Protein AF-A0A936T8Z8-F1 (afdb_monomer)

Nearest PDB structures (foldseek):
  4mwz-assembly1_A  TM=6.107E-01  e=3.351E-04  Plasmodium vivax Sal-1
  9fcx-assembly2_B  TM=4.439E-01  e=1.167E-04  Kitasatospora cystarginea
  4f86-assembly1_B  TM=5.217E-01  e=3.130E-03  Streptomyces lasalocidi
  4f86-assembly2_G  TM=5.220E-01  e=3.543E-03  Streptomyces lasalocidi
  4iv8-assembly1_B  TM=2.897E-01  e=3.566E-04  Plasmodium knowlesi strain H

Foldseek 3Di:
DDPPPDDLQRVLVVVCVVVVCCLVPLADDPAAQAAEEEEAACQQNPSVVSNCVVHVHQYEYEHQDPVNQVNCCVVCVVPPSYHYDNAGEAQAWDKDWDWPDPPDPPDDPPVPPDDGTDTDIGIYHHPVVVCVVVVQQAHAEYEDDDQARVLRRLVNCLVVVVLLRYQKYKYQHAPPDPPSVVSVVVSVVSLVVFWDWPDDSHNHITMTGGDDD

pLDDT: mean 90.01, std 17.41, range [31.41, 98.88]

Mean predicted aligned error: 6.11 Å

Structure (mmCIF, N/CA/C/O backbone):
data_AF-A0A936T8Z8-F1
#
_entry.id   AF-A0A936T8Z8-F1
#
loop_
_atom_site.group_PDB
_atom_site.id
_atom_site.type_symbol
_atom_site.label_atom_id
_atom_site.label_alt_id
_atom_site.label_comp_id
_atom_site.label_asym_id
_atom_site.label_entity_id
_atom_site.label_seq_id
_atom_site.pdbx_PDB_ins_code
_atom_site.Cartn_x
_atom_site.Cartn_y
_atom_site.Cartn_z
_atom_site.occupancy
_atom_site.B_iso_or_equiv
_atom_site.auth_seq_id
_atom_site.auth_comp_id
_atom_site.auth_asym_id
_atom_site.auth_atom_id
_atom_site.pdbx_PDB_model_num
ATOM 1 N N . MET A 1 1 ? 7.072 -33.793 -15.973 1.00 43.00 1 MET A N 1
ATOM 2 C CA . MET A 1 1 ? 7.841 -32.719 -16.635 1.00 43.00 1 MET A CA 1
ATOM 3 C C . MET A 1 1 ? 8.038 -31.628 -15.595 1.00 43.00 1 MET A C 1
ATOM 5 O O . MET A 1 1 ? 7.079 -31.307 -14.908 1.00 43.00 1 MET A O 1
ATOM 9 N N . GLU A 1 2 ? 9.285 -31.257 -15.325 1.00 42.69 2 GLU A N 1
ATOM 10 C CA . GLU A 1 2 ? 9.765 -30.788 -14.016 1.00 42.69 2 GLU A CA 1
ATOM 11 C C . GLU A 1 2 ? 9.286 -29.383 -13.606 1.00 42.69 2 GLU A C 1
ATOM 13 O O . GLU A 1 2 ? 9.629 -28.395 -14.240 1.00 42.69 2 GLU A O 1
ATOM 18 N N . LEU A 1 3 ? 8.599 -29.292 -12.461 1.00 51.16 3 LEU A N 1
ATOM 19 C CA . LEU A 1 3 ? 8.300 -28.048 -11.726 1.00 51.16 3 LEU A CA 1
ATOM 20 C C . LEU A 1 3 ? 9.536 -27.437 -11.022 1.00 51.16 3 LEU A C 1
ATOM 22 O O . LEU A 1 3 ? 9.394 -26.541 -10.200 1.00 51.16 3 LEU A O 1
ATOM 26 N N . LYS A 1 4 ? 10.755 -27.928 -11.289 1.00 54.28 4 LYS A N 1
ATOM 27 C CA . LYS A 1 4 ? 11.956 -27.589 -10.499 1.00 54.28 4 LYS A CA 1
ATOM 28 C C . LYS A 1 4 ? 12.520 -26.182 -10.738 1.00 54.28 4 LYS A C 1
ATOM 30 O O . LYS A 1 4 ? 13.369 -25.767 -9.962 1.00 54.28 4 LYS A O 1
ATOM 35 N N . ASN A 1 5 ? 12.038 -25.461 -11.752 1.00 65.69 5 ASN A N 1
ATOM 36 C CA . ASN A 1 5 ? 12.514 -24.116 -12.105 1.00 65.69 5 ASN A CA 1
ATOM 37 C C . ASN A 1 5 ? 11.416 -23.039 -12.052 1.00 65.69 5 ASN A C 1
ATOM 39 O O . ASN A 1 5 ? 11.658 -21.927 -12.510 1.00 65.69 5 ASN A O 1
ATOM 43 N N . ALA A 1 6 ? 10.216 -23.362 -11.559 1.00 74.75 6 ALA A N 1
ATOM 44 C CA . ALA A 1 6 ? 9.142 -22.379 -11.459 1.00 74.75 6 ALA A CA 1
ATOM 45 C C . ALA A 1 6 ? 9.356 -21.479 -10.235 1.00 74.75 6 ALA A C 1
ATOM 47 O O . ALA A 1 6 ? 9.669 -21.972 -9.145 1.00 74.75 6 ALA A O 1
ATOM 48 N N . MET A 1 7 ? 9.167 -20.174 -10.414 1.00 82.06 7 MET A N 1
ATOM 49 C CA . MET A 1 7 ? 9.200 -19.209 -9.318 1.00 82.06 7 MET A CA 1
ATOM 50 C C . MET A 1 7 ? 8.070 -19.515 -8.319 1.00 82.06 7 MET A C 1
ATOM 52 O O . MET A 1 7 ? 6.994 -19.977 -8.724 1.00 82.06 7 MET A O 1
ATOM 56 N N . PRO A 1 8 ? 8.259 -19.258 -7.012 1.00 84.31 8 PRO A N 1
ATOM 57 C CA . PRO A 1 8 ? 7.201 -19.419 -6.016 1.00 84.31 8 PRO A CA 1
ATOM 58 C C . PRO A 1 8 ? 5.870 -18.759 -6.413 1.00 84.31 8 PRO A C 1
ATOM 60 O O . PRO A 1 8 ? 4.806 -19.362 -6.236 1.00 84.31 8 PRO A O 1
ATOM 63 N N . SER A 1 9 ? 5.918 -17.560 -6.999 1.00 87.38 9 SER A N 1
ATOM 64 C CA . SER A 1 9 ? 4.746 -16.840 -7.503 1.00 87.38 9 SER A CA 1
ATOM 65 C C . SER A 1 9 ? 4.001 -17.610 -8.597 1.00 87.38 9 SER A C 1
ATOM 67 O O . SER A 1 9 ? 2.773 -17.687 -8.560 1.00 87.38 9 SER A O 1
ATOM 69 N N . GLU A 1 10 ? 4.702 -18.246 -9.538 1.00 87.19 10 GLU A N 1
ATOM 70 C CA . GLU A 1 10 ? 4.092 -19.031 -10.621 1.00 87.19 10 GLU A CA 1
ATOM 71 C C . GLU A 1 10 ? 3.315 -20.235 -10.080 1.00 87.19 10 GLU A C 1
ATOM 73 O O . GLU A 1 10 ? 2.182 -20.490 -10.495 1.00 87.19 10 GLU A O 1
ATOM 78 N N . ILE A 1 11 ? 3.887 -20.939 -9.101 1.00 87.81 11 ILE A N 1
ATOM 79 C CA . ILE A 1 11 ? 3.251 -22.099 -8.464 1.00 87.81 11 ILE A CA 1
ATOM 80 C C . ILE A 1 11 ? 1.998 -21.662 -7.692 1.00 87.81 11 ILE A C 1
ATOM 82 O O . ILE A 1 11 ? 0.931 -22.270 -7.819 1.00 87.81 11 ILE A O 1
ATOM 86 N N . ASN A 1 12 ? 2.098 -20.586 -6.909 1.00 91.62 12 ASN A N 1
ATOM 87 C CA . ASN A 1 12 ? 0.996 -20.128 -6.063 1.00 91.62 12 ASN A CA 1
ATOM 88 C C . ASN A 1 12 ? -0.125 -19.442 -6.855 1.00 91.62 12 ASN A C 1
ATOM 90 O O . ASN A 1 12 ? -1.285 -19.525 -6.441 1.00 91.62 12 ASN A O 1
ATOM 94 N N . LYS A 1 13 ? 0.174 -18.834 -8.015 1.00 91.44 13 LYS A N 1
ATOM 95 C CA . LYS A 1 13 ? -0.840 -18.280 -8.932 1.00 91.44 13 LYS A CA 1
ATOM 96 C C . LYS A 1 13 ? -1.823 -19.355 -9.391 1.00 91.44 13 LYS A C 1
ATOM 98 O O . LYS A 1 13 ? -3.027 -19.109 -9.400 1.00 91.44 13 LYS A O 1
ATOM 103 N N . VAL A 1 14 ? -1.346 -20.565 -9.702 1.00 91.38 14 VAL A N 1
ATOM 104 C CA . VAL A 1 14 ? -2.225 -21.687 -10.089 1.00 91.38 14 VAL A CA 1
ATOM 105 C C . VAL A 1 14 ? -3.240 -21.985 -8.987 1.00 91.38 14 VAL A C 1
ATOM 107 O O . VAL A 1 14 ? -4.433 -22.111 -9.263 1.00 91.38 14 VAL A O 1
ATOM 110 N N . LYS A 1 15 ? -2.781 -22.043 -7.732 1.00 92.50 15 LYS A N 1
ATOM 111 C CA . LYS A 1 15 ? -3.649 -22.286 -6.578 1.00 92.50 15 LYS A CA 1
ATOM 112 C C . LYS A 1 15 ? -4.658 -21.151 -6.371 1.00 92.50 15 LYS A C 1
ATOM 114 O O . LYS A 1 15 ? -5.844 -21.419 -6.224 1.00 92.50 15 LYS A O 1
ATOM 119 N N . TRP A 1 16 ? -4.206 -19.898 -6.425 1.00 93.94 16 TRP A N 1
ATOM 120 C CA . TRP A 1 16 ? -5.061 -18.712 -6.285 1.00 93.94 16 TRP A CA 1
ATOM 121 C C . TRP A 1 16 ? -6.260 -18.727 -7.245 1.00 93.94 16 TRP A C 1
ATOM 123 O O . TRP A 1 16 ? -7.406 -18.546 -6.824 1.00 93.94 16 TRP A O 1
ATOM 133 N N . TYR A 1 17 ? -6.006 -18.996 -8.529 1.00 92.25 17 TYR A N 1
ATOM 134 C CA . TYR A 1 17 ? -7.065 -19.056 -9.536 1.00 92.25 17 TYR A CA 1
ATOM 135 C C . TYR A 1 17 ? -7.943 -20.303 -9.398 1.00 92.25 17 TYR A C 1
ATOM 137 O O . TYR A 1 17 ? -9.156 -20.217 -9.601 1.00 92.25 17 TYR A O 1
ATOM 145 N N . ALA A 1 18 ? -7.365 -21.450 -9.026 1.00 93.06 18 ALA A N 1
ATOM 146 C CA . ALA A 1 18 ? -8.123 -22.676 -8.783 1.00 93.06 18 ALA A CA 1
ATOM 147 C C . ALA A 1 18 ? -9.120 -22.517 -7.623 1.00 93.06 18 ALA A C 1
ATOM 149 O O . ALA A 1 18 ? -10.265 -22.958 -7.737 1.00 93.06 18 ALA A O 1
ATOM 150 N N . ASP A 1 19 ? -8.714 -21.825 -6.557 1.00 94.25 19 ASP A N 1
ATOM 151 C CA . ASP A 1 19 ? -9.539 -21.604 -5.368 1.00 94.25 19 ASP A CA 1
ATOM 152 C C . ASP A 1 19 ? -10.652 -20.559 -5.612 1.00 94.25 19 ASP A C 1
ATOM 154 O O . ASP A 1 19 ? -11.606 -20.479 -4.836 1.00 94.25 19 ASP A O 1
ATOM 158 N N . LYS A 1 20 ? -10.583 -19.780 -6.709 1.00 93.88 20 LYS A N 1
ATOM 159 C CA . LYS A 1 20 ? -11.571 -18.744 -7.100 1.00 93.88 20 LYS A CA 1
ATOM 160 C C . LYS A 1 20 ? -11.874 -17.744 -5.977 1.00 93.88 20 LYS A C 1
ATOM 162 O O . LYS A 1 20 ? -12.997 -17.264 -5.821 1.00 93.88 20 LYS A O 1
ATOM 167 N N . VAL A 1 21 ? -10.855 -17.432 -5.182 1.00 92.88 21 VAL A N 1
ATOM 168 C CA . VAL A 1 21 ? -10.976 -16.638 -3.952 1.00 92.88 21 VAL A CA 1
ATOM 169 C C . VAL A 1 21 ? -10.831 -15.137 -4.166 1.00 92.88 21 VAL A C 1
ATOM 171 O O . VAL A 1 21 ? -11.136 -14.372 -3.257 1.00 92.88 21 VAL A O 1
ATOM 174 N N . GLU A 1 22 ? -10.406 -14.705 -5.350 1.00 91.38 22 GLU A N 1
ATOM 175 C CA . GLU A 1 22 ? -10.034 -13.321 -5.645 1.00 91.38 22 GLU A CA 1
ATOM 176 C C . GLU A 1 22 ? -11.069 -12.289 -5.205 1.00 91.38 22 GLU A C 1
ATOM 178 O O . GLU A 1 22 ? -10.769 -11.436 -4.372 1.00 91.38 22 GLU A O 1
ATOM 183 N N . ASN A 1 23 ? -12.310 -12.423 -5.676 1.00 90.50 23 ASN A N 1
ATOM 184 C CA . ASN A 1 23 ? -13.369 -11.482 -5.320 1.00 90.50 23 ASN A CA 1
ATOM 185 C C . ASN A 1 23 ? -13.636 -11.422 -3.811 1.00 90.50 23 ASN A C 1
ATOM 187 O O . ASN A 1 23 ? -13.969 -10.365 -3.275 1.00 90.50 23 ASN A O 1
ATOM 191 N N . LYS A 1 24 ? -13.496 -12.563 -3.129 1.00 93.31 24 LYS A N 1
ATOM 192 C CA . LYS A 1 24 ? -13.736 -12.683 -1.693 1.00 93.31 24 LYS A CA 1
ATOM 193 C C . LYS A 1 24 ? -12.579 -12.102 -0.885 1.00 93.31 24 LYS A C 1
ATOM 195 O O . LYS A 1 24 ? -12.834 -11.415 0.089 1.00 93.31 24 LYS A O 1
ATOM 200 N N . LEU A 1 25 ? -11.333 -12.371 -1.263 1.00 95.69 25 LEU A N 1
ATOM 201 C CA . LEU A 1 25 ? -10.169 -12.002 -0.456 1.00 95.69 25 LEU A CA 1
ATOM 202 C C . LEU A 1 25 ? -9.627 -10.610 -0.795 1.00 95.69 25 LEU A C 1
ATOM 204 O O . LEU A 1 25 ? -9.288 -9.872 0.120 1.00 95.69 25 LEU A O 1
ATOM 208 N N . ARG A 1 26 ? -9.590 -10.213 -2.077 1.00 96.00 26 ARG A N 1
ATOM 209 C CA . ARG A 1 26 ? -9.011 -8.917 -2.481 1.00 96.00 26 ARG A CA 1
ATOM 210 C C . ARG A 1 26 ? -9.916 -7.722 -2.222 1.00 96.00 26 ARG A C 1
ATOM 212 O O . ARG A 1 26 ? -9.409 -6.612 -2.099 1.00 96.00 26 ARG A O 1
ATOM 219 N N . TYR A 1 27 ? -11.233 -7.918 -2.173 1.00 97.75 27 TYR A N 1
ATOM 220 C CA . TYR A 1 27 ? -12.185 -6.801 -2.154 1.00 97.75 27 TYR A CA 1
ATOM 221 C C . TYR A 1 27 ? -13.192 -6.843 -1.004 1.00 97.75 27 TYR A C 1
ATOM 223 O O . TYR A 1 27 ? -14.088 -6.003 -0.986 1.00 97.75 27 TYR A O 1
ATOM 231 N N . THR A 1 28 ? -13.090 -7.795 -0.068 1.00 97.06 28 THR A N 1
ATOM 232 C CA . THR A 1 28 ? -14.032 -7.888 1.061 1.00 97.06 28 THR A CA 1
ATOM 233 C C . THR A 1 28 ? -13.357 -7.504 2.369 1.00 97.06 28 THR A C 1
ATOM 235 O O . THR A 1 28 ? -12.565 -8.266 2.912 1.00 97.06 28 THR A O 1
ATOM 238 N N . TYR A 1 29 ? -13.727 -6.338 2.891 1.00 97.88 29 TYR A N 1
ATOM 239 C CA . TYR A 1 29 ? -13.205 -5.758 4.125 1.00 97.88 29 TYR A CA 1
ATOM 240 C C . TYR A 1 29 ? -14.336 -5.111 4.942 1.00 97.88 29 TYR A C 1
ATOM 242 O O . TYR A 1 29 ? -15.379 -4.770 4.375 1.00 97.88 29 TYR A O 1
ATOM 250 N N . PRO A 1 30 ? -14.162 -4.907 6.261 1.00 96.62 30 PRO A N 1
ATOM 251 C CA . PRO A 1 30 ? -15.130 -4.201 7.100 1.00 96.62 30 PRO A CA 1
ATOM 252 C C . PRO A 1 30 ? -15.031 -2.671 6.915 1.00 96.62 30 PRO A C 1
ATOM 254 O O . PRO A 1 30 ? -14.766 -1.938 7.865 1.00 96.62 30 PRO A O 1
ATOM 257 N N . LEU A 1 31 ? -15.207 -2.193 5.679 1.00 98.44 31 LEU A N 1
ATOM 258 C CA . LEU A 1 31 ? -15.108 -0.778 5.299 1.00 98.44 31 LEU A CA 1
ATOM 259 C C . LEU A 1 31 ? -16.489 -0.122 5.180 1.00 98.44 31 LEU A C 1
ATOM 261 O O . LEU A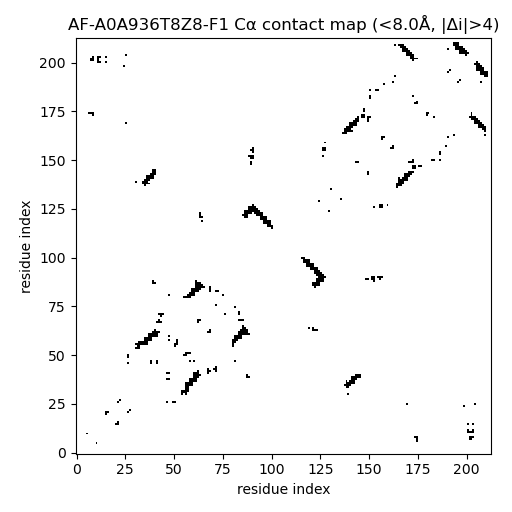 1 31 ? -17.507 -0.795 5.020 1.00 98.44 31 LEU A O 1
ATOM 265 N N . ASN A 1 32 ? -16.503 1.208 5.215 1.00 98.12 32 ASN A N 1
ATOM 266 C CA . ASN A 1 32 ? -17.670 2.045 4.934 1.00 98.12 32 ASN A CA 1
ATOM 267 C C . ASN A 1 32 ? -17.241 3.363 4.265 1.00 98.12 32 ASN A C 1
ATOM 269 O O . ASN A 1 32 ? -16.056 3.592 4.025 1.00 98.12 32 ASN A O 1
ATOM 273 N N . GLU A 1 33 ? -18.186 4.256 3.992 1.00 97.94 33 GLU A N 1
ATOM 274 C CA . GLU A 1 33 ? -17.951 5.514 3.278 1.00 97.94 33 GLU A CA 1
ATOM 275 C C . GLU A 1 33 ? -16.991 6.483 3.996 1.00 97.94 33 GLU A C 1
ATOM 277 O O . GLU A 1 33 ? -16.401 7.366 3.370 1.00 97.94 33 GLU A O 1
ATOM 282 N N . ASN A 1 34 ? -16.789 6.311 5.306 1.00 97.56 34 ASN A N 1
ATOM 283 C CA . ASN A 1 34 ? -15.840 7.103 6.090 1.00 97.56 34 ASN A CA 1
ATOM 284 C C . ASN A 1 34 ? -14.437 6.492 6.125 1.00 97.56 34 ASN A C 1
ATOM 286 O O . ASN A 1 34 ? -13.508 7.162 6.582 1.00 97.56 34 ASN A O 1
ATOM 290 N N . SER A 1 35 ? -14.276 5.255 5.651 1.00 98.62 35 SER A N 1
ATOM 291 C CA . SER A 1 35 ? -12.989 4.572 5.639 1.00 98.62 35 SER A CA 1
ATOM 292 C C . SER A 1 35 ? -12.019 5.210 4.645 1.00 98.62 35 SER A C 1
ATOM 294 O O . SER A 1 35 ? -12.410 5.617 3.545 1.00 98.62 35 SER A O 1
ATOM 296 N N . LEU A 1 36 ? -10.743 5.258 5.029 1.00 98.75 36 LEU A N 1
ATOM 297 C CA . LEU A 1 36 ? -9.638 5.701 4.185 1.00 98.75 36 LEU A CA 1
ATOM 298 C C . LEU A 1 36 ? -8.877 4.499 3.623 1.00 98.75 36 LEU A C 1
ATOM 300 O O . LEU A 1 36 ? -8.350 3.675 4.374 1.00 98.75 36 LEU A O 1
ATOM 304 N N . VAL A 1 37 ? -8.770 4.452 2.297 1.00 98.88 37 VAL A N 1
ATOM 305 C CA . VAL A 1 37 ? -8.053 3.416 1.554 1.00 98.88 37 VAL A CA 1
ATOM 306 C C . VAL A 1 37 ? -6.899 4.034 0.775 1.00 98.88 37 VAL A C 1
ATOM 308 O O . VAL A 1 37 ? -7.083 5.032 0.078 1.00 98.88 37 VAL A O 1
ATOM 311 N N . LEU A 1 38 ? -5.713 3.433 0.863 1.00 98.88 38 LEU A N 1
ATOM 312 C CA . LEU A 1 38 ? -4.594 3.746 -0.024 1.00 98.88 38 LEU A CA 1
ATOM 313 C C . LEU A 1 38 ? -4.413 2.614 -1.043 1.00 98.88 38 LEU A C 1
ATOM 315 O O . LEU A 1 38 ? -4.230 1.460 -0.656 1.00 98.88 38 LEU A O 1
ATOM 319 N N . ASP A 1 39 ? -4.434 2.943 -2.332 1.00 98.81 39 ASP A N 1
ATOM 320 C CA . ASP A 1 39 ? -4.051 2.040 -3.423 1.00 98.81 39 ASP A CA 1
ATOM 321 C C . ASP A 1 39 ? -2.662 2.437 -3.927 1.00 98.81 39 ASP A C 1
ATOM 323 O O . ASP A 1 39 ? -2.496 3.435 -4.630 1.00 98.81 39 ASP A O 1
ATOM 327 N N . VAL A 1 40 ? -1.642 1.693 -3.505 1.00 98.75 40 VAL A N 1
ATOM 328 C CA . VAL A 1 40 ? -0.249 1.948 -3.870 1.00 98.75 40 VAL A CA 1
ATOM 329 C C . VAL A 1 40 ? 0.101 1.085 -5.084 1.00 98.75 40 VAL A C 1
ATOM 331 O O . VAL A 1 40 ? 0.120 -0.149 -4.984 1.00 98.75 40 VAL A O 1
ATOM 334 N N . GLY A 1 41 ? 0.326 1.747 -6.226 1.00 97.62 41 GLY A N 1
ATOM 335 C CA . GLY A 1 41 ? 0.447 1.137 -7.556 1.00 97.62 41 GLY A CA 1
ATOM 336 C C . GLY A 1 41 ? -0.912 0.996 -8.241 1.00 97.62 41 GLY A C 1
ATOM 337 O O . GLY A 1 41 ? -1.436 -0.113 -8.364 1.00 97.62 41 GLY A O 1
ATOM 338 N N . GLY A 1 42 ? -1.508 2.130 -8.612 1.00 96.94 42 GLY A N 1
ATOM 339 C CA . GLY A 1 42 ? -2.887 2.216 -9.097 1.00 96.94 42 GLY A CA 1
ATOM 340 C C . GLY A 1 42 ? -3.159 1.531 -10.436 1.00 96.94 42 GLY A C 1
ATOM 341 O O . GLY A 1 42 ? -4.274 1.049 -10.641 1.00 96.94 42 GLY A O 1
ATOM 342 N N . TYR A 1 43 ? -2.170 1.459 -11.331 1.00 96.69 43 TYR A N 1
ATOM 343 C CA . TYR A 1 43 ? -2.282 0.857 -12.662 1.00 96.69 43 TYR A CA 1
ATOM 344 C C . TYR A 1 43 ? -3.552 1.342 -13.400 1.00 96.69 43 TYR A C 1
ATOM 346 O O . TYR A 1 43 ? -3.808 2.538 -13.509 1.00 96.69 43 TYR A O 1
ATOM 354 N N . GLU A 1 44 ? -4.394 0.428 -13.875 1.00 97.44 44 GLU A N 1
ATOM 355 C CA . GLU A 1 44 ? -5.673 0.721 -14.534 1.00 97.44 44 GLU A CA 1
ATOM 356 C C . GLU A 1 44 ? -6.842 0.975 -13.555 1.00 97.44 44 GLU A C 1
ATOM 358 O O . GLU A 1 44 ? -7.988 1.137 -13.970 1.00 97.44 44 GLU A O 1
ATOM 363 N N . GLY A 1 45 ? -6.596 1.013 -12.244 1.00 97.75 45 GLY A N 1
ATOM 364 C CA . GLY A 1 45 ? -7.584 1.440 -11.247 1.00 97.75 45 GLY A CA 1
ATOM 365 C C . GLY A 1 45 ? -8.644 0.403 -10.886 1.00 97.75 45 GLY A C 1
ATOM 366 O O . GLY A 1 45 ? -9.619 0.744 -10.216 1.00 97.75 45 GLY A O 1
ATOM 367 N N . GLU A 1 46 ? -8.472 -0.858 -11.295 1.00 97.75 46 GLU A N 1
ATOM 368 C CA . GLU A 1 46 ? -9.414 -1.943 -10.993 1.00 97.75 46 GLU A CA 1
ATOM 369 C C . GLU A 1 46 ? -9.677 -2.053 -9.486 1.00 97.75 46 GLU A C 1
ATOM 371 O O . GLU A 1 46 ? -10.831 -2.088 -9.058 1.00 97.75 46 GLU A O 1
ATOM 376 N N . PHE A 1 47 ? -8.620 -2.071 -8.668 1.00 98.50 47 PHE A N 1
ATOM 377 C CA . PHE A 1 47 ? -8.756 -2.189 -7.218 1.00 98.50 47 PHE A CA 1
ATOM 378 C C . PHE A 1 47 ? -9.544 -1.014 -6.628 1.00 98.50 47 PHE A C 1
ATOM 380 O O . PHE A 1 47 ? -10.537 -1.235 -5.930 1.00 98.50 47 PHE A O 1
ATOM 387 N N . ALA A 1 48 ? -9.161 0.222 -6.961 1.00 98.56 48 ALA A N 1
ATOM 388 C CA . ALA A 1 48 ? -9.871 1.422 -6.528 1.00 98.56 48 ALA A CA 1
ATOM 389 C C . ALA A 1 48 ? -11.358 1.398 -6.933 1.00 98.56 48 ALA A C 1
ATOM 391 O O . ALA A 1 48 ? -12.225 1.649 -6.094 1.00 98.56 48 ALA A O 1
ATOM 392 N N . ALA A 1 49 ? -11.677 1.022 -8.177 1.00 98.38 49 ALA A N 1
ATOM 393 C CA . ALA A 1 49 ? -13.057 0.911 -8.654 1.00 98.38 49 ALA A CA 1
ATOM 394 C C . ALA A 1 49 ? -13.857 -0.147 -7.877 1.00 98.38 49 ALA A C 1
ATOM 396 O O . ALA A 1 49 ? -14.989 0.105 -7.455 1.00 98.38 49 ALA A O 1
ATOM 397 N N . GLN A 1 50 ? -13.266 -1.323 -7.654 1.00 98.44 50 GLN A N 1
ATOM 398 C CA . GLN A 1 50 ? -13.890 -2.433 -6.935 1.00 98.44 50 GLN A CA 1
ATOM 399 C C . GLN A 1 50 ? -14.167 -2.072 -5.466 1.00 98.44 50 GLN A C 1
ATOM 401 O O . GLN A 1 50 ? -15.270 -2.316 -4.967 1.00 98.44 50 GLN A O 1
ATOM 406 N N . ILE A 1 51 ? -13.204 -1.467 -4.770 1.00 98.62 51 ILE A N 1
ATOM 407 C CA . ILE A 1 51 ? -13.382 -1.022 -3.382 1.00 98.62 51 ILE A CA 1
ATOM 408 C C . ILE A 1 51 ? -14.430 0.091 -3.300 1.00 98.62 51 ILE A C 1
ATOM 410 O O . ILE A 1 51 ? -15.367 -0.004 -2.503 1.00 98.62 51 ILE A O 1
ATOM 414 N N . PHE A 1 52 ? -14.338 1.101 -4.168 1.00 98.44 52 PHE A N 1
ATOM 415 C CA . PHE A 1 52 ? -15.291 2.207 -4.172 1.00 98.44 52 PHE A CA 1
ATOM 416 C C . PHE A 1 52 ? -16.722 1.732 -4.445 1.00 98.44 52 PHE A C 1
ATOM 418 O O . PHE A 1 52 ? -17.645 2.117 -3.733 1.00 98.44 52 PHE A O 1
ATOM 425 N N . SER A 1 53 ? -16.916 0.846 -5.427 1.00 97.81 53 SER A N 1
ATOM 426 C CA . SER A 1 53 ? -18.241 0.320 -5.771 1.00 97.81 53 SER A CA 1
ATOM 427 C C . SER A 1 53 ? -18.899 -0.460 -4.628 1.00 97.81 53 SER A C 1
ATOM 429 O O . SER A 1 53 ? -20.125 -0.554 -4.603 1.00 97.81 53 SER A O 1
ATOM 431 N N . ARG A 1 54 ? -18.116 -1.052 -3.717 1.00 97.88 54 ARG A N 1
ATOM 432 C CA . ARG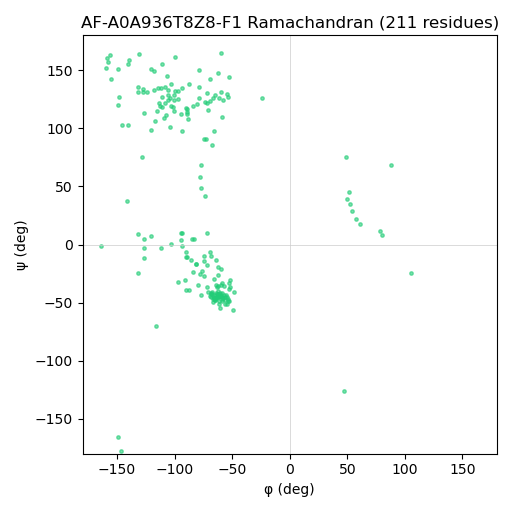 A 1 54 ? -18.637 -1.824 -2.576 1.00 97.88 54 ARG A CA 1
ATOM 433 C C . ARG A 1 54 ? -18.930 -0.951 -1.362 1.00 97.88 54 ARG A C 1
ATOM 435 O O . ARG A 1 54 ? -19.916 -1.197 -0.675 1.00 97.88 54 ARG A O 1
ATOM 442 N N . TYR A 1 55 ? -18.075 0.034 -1.099 1.00 98.44 55 TYR A N 1
ATOM 443 C CA . TYR A 1 55 ? -18.028 0.703 0.204 1.00 98.44 55 TYR A CA 1
ATOM 444 C C . TYR A 1 55 ? -18.138 2.224 0.142 1.00 98.44 55 TYR A C 1
ATOM 446 O O . TYR A 1 55 ? -18.310 2.849 1.180 1.00 98.44 55 TYR A O 1
ATOM 454 N N . GLN A 1 56 ? -18.022 2.827 -1.045 1.00 98.25 56 GLN A N 1
ATOM 455 C CA . GLN A 1 56 ? -18.030 4.282 -1.251 1.00 98.25 56 GLN A CA 1
ATOM 456 C C . GLN A 1 56 ? -16.985 5.030 -0.396 1.00 98.25 56 GLN A C 1
ATOM 458 O O . GLN A 1 56 ? -17.176 6.194 -0.047 1.00 98.25 56 GLN A O 1
ATOM 463 N N . THR A 1 57 ? -15.878 4.354 -0.067 1.00 98.38 57 THR A N 1
ATOM 464 C CA . THR A 1 57 ? -14.761 4.849 0.755 1.00 98.38 57 THR A CA 1
ATOM 465 C C . THR A 1 57 ? -14.089 6.083 0.159 1.00 98.38 57 THR A C 1
ATOM 467 O O . THR A 1 57 ? -14.159 6.320 -1.050 1.00 98.38 57 THR A O 1
ATOM 470 N N . LYS A 1 58 ? -13.295 6.783 0.973 1.00 98.56 58 LYS A N 1
ATOM 471 C CA . LYS A 1 58 ? -12.267 7.706 0.477 1.00 98.56 58 LYS A CA 1
ATOM 472 C C . LYS A 1 58 ? -11.046 6.905 0.029 1.00 98.56 58 LYS A C 1
ATOM 474 O O . LYS A 1 58 ? -10.520 6.117 0.812 1.00 98.56 58 LYS A O 1
ATOM 479 N N . ILE A 1 59 ? -10.594 7.095 -1.205 1.00 98.81 59 ILE A N 1
ATOM 480 C CA . ILE A 1 59 ? -9.470 6.363 -1.798 1.00 98.81 59 ILE A CA 1
ATO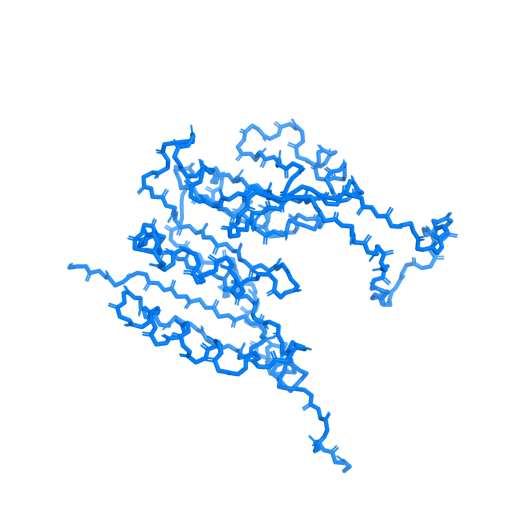M 481 C C . ILE A 1 59 ? -8.415 7.349 -2.286 1.00 98.81 59 ILE A C 1
ATOM 483 O O . ILE A 1 59 ? -8.730 8.294 -3.007 1.00 98.81 59 ILE A O 1
ATOM 487 N N . ILE A 1 60 ? -7.160 7.106 -1.924 1.00 98.81 60 ILE A N 1
ATOM 488 C CA . ILE A 1 60 ? -6.003 7.796 -2.493 1.00 98.81 60 ILE A CA 1
ATOM 489 C C . ILE A 1 60 ? -5.206 6.773 -3.298 1.00 98.81 60 ILE A C 1
ATOM 491 O O . ILE A 1 60 ? -4.728 5.780 -2.748 1.00 98.81 60 ILE A O 1
ATOM 495 N N . VAL A 1 61 ? -5.071 7.018 -4.596 1.00 98.88 61 VAL A N 1
ATOM 496 C CA . VAL A 1 61 ? -4.366 6.149 -5.538 1.00 98.88 61 VAL A CA 1
ATOM 497 C C . VAL A 1 61 ? -3.012 6.765 -5.866 1.00 98.88 61 VAL A C 1
ATOM 499 O O . VAL A 1 61 ? -2.944 7.915 -6.294 1.00 98.88 61 VAL A O 1
ATOM 502 N N . PHE A 1 62 ? -1.934 6.008 -5.689 1.00 98.81 62 PHE A N 1
ATOM 503 C CA . PHE A 1 62 ? -0.584 6.401 -6.090 1.00 98.81 62 PHE A CA 1
ATOM 504 C C . PHE A 1 62 ? -0.225 5.721 -7.402 1.00 98.81 62 PHE A C 1
ATOM 506 O O . PHE A 1 62 ? -0.097 4.495 -7.448 1.00 98.81 62 PHE A O 1
ATOM 513 N N . GLU A 1 63 ? -0.040 6.516 -8.452 1.00 98.06 63 GLU A N 1
ATOM 514 C CA . GLU A 1 63 ? 0.347 6.025 -9.771 1.00 98.06 63 GLU A CA 1
ATOM 515 C C . GLU A 1 63 ? 1.369 6.978 -10.412 1.00 98.06 63 GLU A C 1
ATOM 517 O O . GLU A 1 63 ? 1.002 8.067 -10.857 1.00 98.06 63 GLU A O 1
ATOM 522 N N . PRO A 1 64 ? 2.666 6.623 -10.417 1.00 96.88 64 PRO A N 1
ATOM 523 C CA . PRO A 1 64 ? 3.708 7.483 -10.963 1.00 96.88 64 PRO A CA 1
ATOM 524 C C . PRO A 1 64 ? 3.783 7.521 -12.494 1.00 96.88 64 PRO A C 1
ATOM 526 O O . PRO A 1 64 ? 4.367 8.466 -13.025 1.00 96.88 64 PRO A O 1
ATOM 529 N N . VAL A 1 65 ? 3.281 6.505 -13.203 1.00 95.38 65 VAL A N 1
ATOM 530 C CA . VAL A 1 65 ? 3.422 6.399 -14.661 1.00 95.38 65 VAL A CA 1
ATOM 531 C C . VAL A 1 65 ? 2.378 7.280 -15.334 1.00 95.38 65 VAL A C 1
ATOM 533 O O . VAL A 1 65 ? 1.174 7.067 -15.175 1.00 95.38 65 VAL A O 1
ATOM 536 N N . SER A 1 66 ? 2.815 8.245 -16.147 1.00 94.62 66 SER A N 1
ATOM 537 C CA . SER A 1 66 ? 1.930 9.260 -16.734 1.00 94.62 66 SER A CA 1
ATOM 538 C C . SER A 1 66 ? 0.787 8.659 -17.545 1.00 94.62 66 SER A C 1
ATOM 540 O O . SER A 1 66 ? -0.313 9.207 -17.553 1.00 94.62 66 SER A O 1
ATOM 542 N N . PHE A 1 67 ? 1.025 7.543 -18.240 1.00 94.69 67 PHE A N 1
ATOM 543 C CA . PHE A 1 67 ? -0.023 6.857 -18.999 1.00 94.69 67 PHE A CA 1
ATOM 544 C C . PHE A 1 67 ? -1.170 6.393 -18.090 1.00 94.69 67 PHE A C 1
ATOM 546 O O . PHE A 1 67 ? -2.318 6.778 -18.319 1.00 94.69 67 PHE A O 1
ATOM 553 N N . TYR A 1 68 ? -0.855 5.628 -17.041 1.00 96.75 68 TYR A N 1
ATOM 554 C CA . TYR A 1 68 ? -1.846 5.116 -16.096 1.00 96.75 68 TYR A CA 1
ATOM 555 C C . TYR A 1 68 ? -2.476 6.245 -15.281 1.00 96.75 68 TYR A C 1
ATOM 557 O O . TYR A 1 68 ? -3.694 6.289 -15.158 1.00 96.75 68 TYR A O 1
ATOM 565 N N . TYR A 1 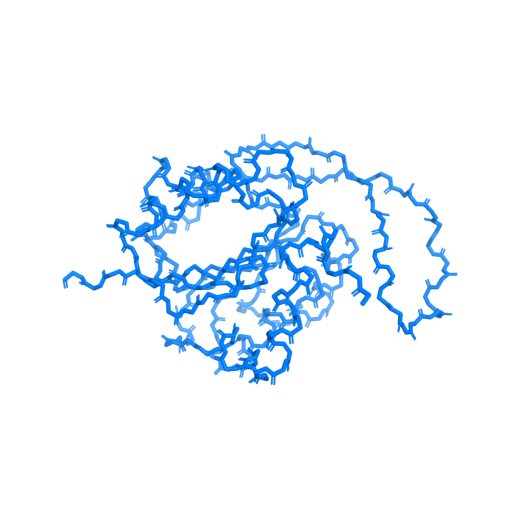69 ? -1.695 7.232 -14.837 1.00 97.38 69 TYR A N 1
ATOM 566 C CA . TYR A 1 69 ? -2.223 8.428 -14.178 1.00 97.38 69 TYR A CA 1
ATOM 567 C C . TYR A 1 69 ? -3.280 9.152 -15.029 1.00 97.38 69 TYR A C 1
ATOM 569 O O . TYR A 1 69 ? -4.388 9.404 -14.560 1.00 97.38 69 TYR A O 1
ATOM 577 N N . ASN A 1 70 ? -2.980 9.447 -16.300 1.00 97.38 70 ASN A N 1
ATOM 578 C CA . ASN A 1 70 ? -3.922 10.134 -17.191 1.00 97.38 70 ASN A CA 1
ATOM 579 C C . ASN A 1 70 ? -5.183 9.293 -17.457 1.00 97.38 70 ASN A C 1
ATOM 581 O O . ASN A 1 70 ? -6.285 9.834 -17.598 1.00 97.38 70 ASN A O 1
ATOM 585 N N . TYR A 1 71 ? -5.029 7.969 -17.529 1.00 97.88 71 TYR A N 1
ATOM 586 C CA . TYR A 1 71 ? -6.155 7.049 -17.643 1.00 97.88 71 TYR A CA 1
ATOM 587 C C . TYR A 1 71 ? -7.039 7.077 -16.385 1.00 97.88 71 TYR A C 1
ATOM 589 O O . TYR A 1 71 ? -8.252 7.256 -16.500 1.00 97.88 71 TYR A O 1
ATOM 597 N N . LEU A 1 72 ? -6.436 6.991 -15.196 1.00 98.44 72 LEU A N 1
ATOM 598 C CA . LEU A 1 72 ? -7.120 7.070 -13.902 1.00 98.44 72 LEU A CA 1
ATOM 599 C C . LEU A 1 72 ? -7.877 8.391 -13.740 1.00 98.44 72 LEU A C 1
ATOM 601 O O . LEU A 1 72 ? -9.049 8.379 -13.366 1.00 98.44 72 LEU A O 1
ATOM 605 N N . GLU A 1 73 ? -7.254 9.517 -14.090 1.00 97.50 73 GLU A N 1
ATOM 606 C CA . GLU A 1 73 ? -7.918 10.825 -14.110 1.00 97.50 73 GLU A CA 1
ATOM 607 C C . GLU A 1 73 ? -9.142 10.803 -15.034 1.00 97.50 73 GLU A C 1
ATOM 609 O O . GLU A 1 73 ? -10.225 11.236 -14.651 1.00 97.50 73 GLU A O 1
ATOM 614 N N . THR A 1 74 ? -9.029 10.207 -16.223 1.00 97.31 74 THR A N 1
ATOM 615 C CA . THR A 1 74 ? -10.160 10.108 -17.160 1.00 97.31 74 THR A CA 1
ATOM 616 C C . THR A 1 74 ? -11.341 9.344 -16.555 1.00 97.31 74 THR A C 1
ATOM 618 O O . THR A 1 74 ? -12.482 9.795 -16.674 1.00 97.31 74 THR A O 1
ATOM 621 N N . ILE A 1 75 ? -11.099 8.219 -15.878 1.00 96.88 75 ILE A N 1
ATOM 622 C CA . ILE A 1 75 ? -12.182 7.375 -15.344 1.00 96.88 75 ILE A CA 1
ATOM 623 C C . ILE A 1 75 ? -12.703 7.834 -13.974 1.00 96.88 75 ILE A C 1
ATOM 625 O O . ILE A 1 75 ? -13.860 7.562 -13.649 1.00 96.88 75 ILE A O 1
ATOM 629 N N . PHE A 1 76 ? -11.902 8.559 -13.186 1.00 97.94 76 PHE A N 1
ATOM 630 C CA . PHE A 1 76 ? -12.260 8.972 -11.826 1.00 97.94 76 PHE A CA 1
ATOM 631 C C . PHE A 1 76 ? -12.481 10.480 -11.636 1.00 97.94 76 PHE A C 1
ATOM 633 O O . PHE A 1 76 ? -12.939 10.854 -10.561 1.00 97.94 76 PHE A O 1
ATOM 640 N N . HIS A 1 77 ? -12.285 11.342 -12.646 1.00 94.25 77 HIS A N 1
ATOM 641 C CA . HIS A 1 77 ? -12.382 12.812 -12.499 1.00 94.25 77 HIS A CA 1
ATOM 642 C C . HIS A 1 77 ? -13.672 13.344 -11.842 1.00 94.25 77 HIS A C 1
ATOM 644 O O . HIS A 1 77 ? -13.648 14.399 -11.210 1.00 94.25 77 HIS A O 1
ATOM 650 N N . LEU A 1 78 ? -14.816 12.664 -11.989 1.00 95.88 78 LEU A N 1
ATOM 651 C CA . LEU A 1 78 ? -16.085 13.088 -11.368 1.00 95.88 78 LEU A CA 1
ATOM 652 C C . LEU A 1 78 ? -16.254 12.591 -9.927 1.00 95.88 78 LEU A C 1
ATOM 654 O O . LEU A 1 78 ? -17.151 13.051 -9.215 1.00 95.88 78 LEU A O 1
ATOM 658 N N . ASN A 1 79 ? -15.423 11.649 -9.486 1.00 97.06 79 ASN A N 1
ATOM 659 C CA . ASN A 1 79 ? -15.533 11.023 -8.182 1.00 97.06 79 ASN A CA 1
ATOM 660 C C . ASN A 1 79 ? -14.657 11.738 -7.149 1.00 97.06 79 ASN A C 1
ATOM 662 O O . ASN A 1 79 ? -13.480 11.444 -6.988 1.00 97.06 79 ASN A O 1
ATOM 666 N N . LYS A 1 80 ? -15.272 12.632 -6.372 1.00 97.06 80 LYS A N 1
ATOM 667 C CA . LYS A 1 80 ? -14.586 13.412 -5.327 1.00 97.06 80 LYS A CA 1
ATOM 668 C C . LYS A 1 80 ? -14.020 12.574 -4.175 1.00 97.06 80 LYS A C 1
ATOM 670 O O . LYS A 1 80 ? -13.246 13.101 -3.383 1.00 97.06 80 LYS A O 1
ATOM 675 N N . ASN A 1 81 ? -14.420 11.308 -4.063 1.00 98.19 81 ASN A N 1
ATOM 676 C CA . ASN A 1 81 ? -13.915 10.395 -3.042 1.00 98.19 81 ASN A CA 1
ATOM 677 C C . ASN A 1 81 ? -12.682 9.614 -3.513 1.00 98.19 81 ASN A C 1
ATOM 679 O O . ASN A 1 81 ? -12.093 8.912 -2.697 1.00 98.19 81 ASN A O 1
ATOM 683 N N . ILE A 1 82 ? -12.284 9.719 -4.786 1.00 98.62 82 ILE A N 1
ATOM 684 C CA . ILE A 1 82 ? -11.076 9.085 -5.317 1.00 98.62 82 ILE A CA 1
ATOM 685 C C . ILE A 1 82 ? -10.106 10.184 -5.748 1.00 98.62 82 ILE A C 1
ATOM 687 O O . ILE A 1 82 ? -10.383 10.949 -6.666 1.00 98.62 82 ILE A O 1
ATOM 691 N N . GLN A 1 83 ? -8.963 10.257 -5.077 1.00 98.31 83 GLN A N 1
ATOM 692 C CA . GLN A 1 83 ? -7.879 11.173 -5.408 1.00 98.31 83 GLN A CA 1
ATOM 693 C C . GLN A 1 83 ? -6.737 10.393 -6.052 1.00 98.31 83 GLN A C 1
ATOM 695 O O . GLN A 1 83 ? -6.245 9.432 -5.462 1.00 98.31 83 GLN A O 1
ATOM 700 N N . ILE A 1 84 ? -6.267 10.839 -7.216 1.00 98.56 84 ILE A N 1
ATOM 701 C CA . ILE A 1 84 ? -5.089 10.265 -7.869 1.00 98.56 84 ILE A CA 1
ATOM 702 C C . ILE A 1 84 ? -3.873 11.152 -7.587 1.00 98.56 84 ILE A C 1
ATOM 704 O O . ILE A 1 84 ? -3.920 12.376 -7.717 1.00 98.56 84 ILE A O 1
ATOM 708 N N . ILE A 1 85 ? -2.768 10.540 -7.172 1.00 98.44 85 ILE A N 1
ATOM 709 C CA . ILE A 1 85 ? -1.485 11.199 -6.936 1.00 98.44 85 ILE A CA 1
ATOM 710 C C . ILE A 1 85 ? -0.502 10.716 -8.014 1.00 98.44 85 ILE A C 1
ATOM 712 O O . ILE A 1 85 ? -0.185 9.525 -8.029 1.00 98.44 85 ILE A O 1
ATOM 716 N N . PRO A 1 86 ? 0.039 11.613 -8.870 1.00 98.00 86 PRO A N 1
ATOM 717 C CA . PRO A 1 86 ? 0.991 11.275 -9.936 1.00 98.00 86 PRO A CA 1
ATOM 718 C C . PRO A 1 86 ? 2.411 11.034 -9.388 1.00 98.00 86 PRO A C 1
ATOM 720 O O . PRO A 1 86 ? 3.386 11.665 -9.806 1.00 98.00 86 PRO A O 1
ATOM 723 N N . LYS A 1 87 ? 2.525 10.212 -8.343 1.00 98.50 87 LYS A N 1
ATOM 724 C CA . LYS A 1 87 ? 3.769 9.857 -7.651 1.00 98.50 87 LYS A CA 1
ATOM 725 C C . LYS A 1 87 ? 3.654 8.440 -7.106 1.00 98.50 87 LYS A C 1
ATOM 727 O O . LYS A 1 87 ? 2.569 8.014 -6.723 1.00 98.50 87 LYS A O 1
ATOM 732 N N . GLY A 1 88 ? 4.781 7.749 -6.989 1.00 98.31 88 GLY A N 1
ATOM 733 C CA . GLY A 1 88 ? 4.875 6.528 -6.192 1.00 98.31 88 GLY A CA 1
ATOM 734 C C . GLY A 1 88 ? 4.999 6.861 -4.705 1.00 98.31 88 GLY A C 1
ATOM 735 O O . GLY A 1 88 ? 5.549 7.902 -4.344 1.00 98.31 88 GLY A O 1
ATOM 736 N N . LEU A 1 89 ? 4.509 5.978 -3.840 1.00 98.69 89 LEU A N 1
ATOM 737 C CA . LEU A 1 89 ? 4.742 6.045 -2.397 1.00 98.69 89 LEU A CA 1
ATOM 738 C C . LEU A 1 89 ? 5.904 5.110 -2.049 1.00 98.69 89 LEU A C 1
ATOM 740 O O . LEU A 1 89 ? 5.852 3.929 -2.387 1.00 98.69 89 LEU A O 1
ATOM 744 N N . GLY A 1 90 ? 6.945 5.619 -1.392 1.00 98.31 90 GLY A N 1
ATOM 745 C CA . GLY A 1 90 ? 8.155 4.841 -1.115 1.00 98.31 90 GLY A CA 1
ATOM 746 C C . GLY A 1 90 ? 8.858 5.233 0.181 1.00 98.31 90 GLY A C 1
ATOM 747 O O . GLY A 1 90 ? 8.295 5.909 1.040 1.00 98.31 90 GLY A O 1
ATOM 748 N N . ALA A 1 91 ? 10.104 4.781 0.333 1.00 97.88 91 ALA A N 1
ATOM 749 C CA . ALA A 1 91 ? 10.875 4.946 1.567 1.00 97.88 91 ALA A CA 1
ATOM 750 C C . ALA A 1 91 ? 11.545 6.323 1.730 1.00 97.88 91 ALA A C 1
ATOM 752 O O . ALA A 1 91 ? 12.008 6.664 2.820 1.00 97.88 91 ALA A O 1
ATOM 753 N N . LYS A 1 92 ? 11.661 7.086 0.639 1.00 97.69 92 LYS A N 1
ATOM 754 C CA . LYS A 1 92 ? 12.337 8.386 0.583 1.00 97.69 92 LYS A CA 1
ATOM 755 C C . LYS A 1 92 ? 11.836 9.193 -0.617 1.00 97.69 92 LYS A C 1
ATOM 757 O O . LYS A 1 92 ? 11.314 8.628 -1.574 1.00 97.69 92 LYS A O 1
ATOM 762 N N . ASN A 1 93 ? 12.044 10.507 -0.578 1.00 98.31 93 ASN A N 1
ATOM 763 C CA . ASN A 1 93 ? 11.803 11.367 -1.733 1.00 98.31 93 ASN A CA 1
ATOM 764 C C . ASN A 1 93 ? 12.908 11.161 -2.772 1.00 98.31 93 ASN A C 1
ATOM 766 O O . ASN A 1 93 ? 14.084 11.380 -2.471 1.00 98.31 93 ASN A O 1
ATOM 770 N N . GLU A 1 94 ? 12.541 10.779 -3.991 1.00 96.81 94 GLU A N 1
ATOM 771 C CA . GLU A 1 94 ? 13.493 10.611 -5.090 1.00 96.81 94 GLU A CA 1
ATOM 772 C C . GLU A 1 94 ? 12.831 10.743 -6.466 1.00 96.81 94 GLU A C 1
ATOM 774 O O . GLU A 1 94 ? 11.608 10.684 -6.609 1.00 96.81 94 GLU A O 1
ATOM 779 N N . GLU A 1 95 ? 13.661 10.947 -7.487 1.00 96.81 95 GLU A N 1
ATOM 780 C CA . GLU A 1 95 ? 13.273 10.846 -8.892 1.00 96.81 95 GLU A CA 1
ATOM 781 C C . GLU A 1 95 ? 13.965 9.612 -9.472 1.00 96.81 95 GLU A C 1
ATOM 783 O O . GLU A 1 95 ? 15.181 9.462 -9.339 1.00 96.81 95 GLU A O 1
ATOM 788 N N . LEU A 1 96 ? 13.188 8.730 -10.093 1.00 93.00 96 LEU A N 1
ATOM 789 C CA . LEU A 1 96 ? 13.682 7.513 -10.728 1.00 93.00 96 LEU A CA 1
ATOM 790 C C . LEU A 1 96 ? 13.387 7.573 -12.220 1.00 93.00 96 LEU A C 1
ATOM 792 O O . LEU A 1 96 ? 12.383 8.143 -12.641 1.00 93.00 96 LEU A O 1
ATOM 796 N N . THR A 1 97 ? 14.241 6.945 -13.016 1.00 91.06 97 THR A N 1
ATOM 797 C CA . THR A 1 97 ? 13.953 6.683 -14.425 1.00 91.06 97 THR A CA 1
ATOM 798 C C . THR A 1 97 ? 13.537 5.227 -14.550 1.00 91.06 97 THR A C 1
ATOM 800 O O . THR A 1 97 ? 14.330 4.340 -14.233 1.00 91.06 97 THR A O 1
ATOM 803 N N . ILE A 1 98 ? 12.313 4.980 -15.005 1.00 86.38 98 ILE A N 1
ATOM 804 C CA . ILE A 1 98 ? 11.808 3.632 -15.275 1.00 86.38 98 ILE A CA 1
ATOM 805 C C . ILE A 1 98 ? 11.724 3.402 -16.779 1.00 86.38 98 ILE A C 1
ATOM 807 O O . ILE A 1 98 ? 11.400 4.315 -17.538 1.00 86.38 98 ILE A O 1
ATOM 811 N N . SER A 1 99 ? 11.988 2.173 -17.214 1.00 76.38 99 SER A N 1
ATOM 812 C CA . SER A 1 99 ? 11.694 1.776 -18.586 1.00 76.38 99 SER A CA 1
ATOM 813 C C . SER A 1 99 ? 10.270 1.243 -18.624 1.00 76.38 99 SER A C 1
ATOM 815 O O . SER A 1 99 ? 9.983 0.205 -18.028 1.00 76.38 99 SER A O 1
ATOM 817 N N . VAL A 1 100 ? 9.365 1.953 -19.296 1.00 62.75 100 VAL A N 1
ATOM 818 C CA . VAL A 1 100 ? 7.993 1.473 -19.482 1.00 62.75 100 VAL A 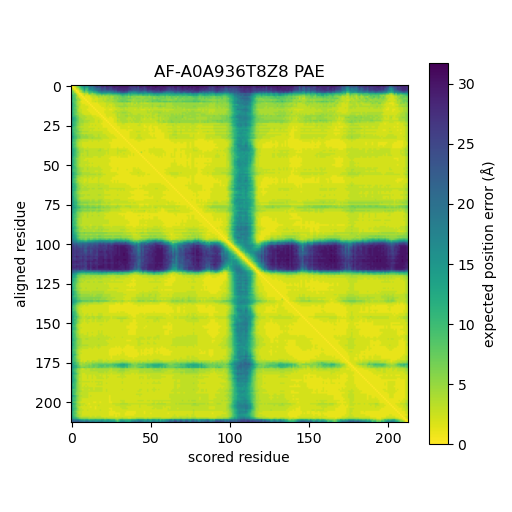CA 1
ATOM 819 C C . VAL A 1 100 ? 8.030 0.357 -20.528 1.00 62.75 100 VAL A C 1
ATOM 821 O O . VAL A 1 100 ? 7.990 0.603 -21.737 1.00 62.75 100 VAL A O 1
ATOM 824 N N . MET A 1 101 ? 8.185 -0.882 -20.066 1.00 52.69 101 MET A N 1
ATOM 825 C CA . MET A 1 101 ? 7.911 -2.069 -20.867 1.00 52.69 101 MET A CA 1
ATOM 826 C C . MET A 1 101 ? 6.444 -2.441 -20.646 1.00 52.69 101 MET A C 1
ATOM 828 O O . MET A 1 101 ? 6.045 -2.726 -19.524 1.00 52.69 101 MET A O 1
ATOM 832 N N . GLU A 1 102 ? 5.625 -2.411 -21.702 1.00 47.09 102 GLU A N 1
ATOM 833 C CA . GLU A 1 102 ? 4.305 -3.048 -21.668 1.00 47.09 102 GLU A CA 1
ATOM 834 C C . GLU A 1 102 ? 4.511 -4.538 -21.361 1.00 47.09 102 GLU A C 1
ATOM 836 O O . GLU A 1 102 ? 4.997 -5.288 -22.216 1.00 47.09 102 GLU A O 1
ATOM 841 N N . GLU A 1 103 ? 4.134 -4.993 -20.166 1.00 41.06 103 GLU A N 1
ATOM 842 C CA . GLU A 1 103 ? 3.858 -6.410 -19.966 1.00 41.06 103 GLU A CA 1
ATOM 843 C C . GLU A 1 103 ? 2.627 -6.762 -20.804 1.00 41.06 103 GLU A C 1
ATOM 845 O O . GLU A 1 103 ? 1.479 -6.503 -20.445 1.00 41.06 103 GLU A O 1
ATOM 850 N N . ALA A 1 104 ? 2.879 -7.315 -21.989 1.00 35.12 104 ALA A N 1
ATOM 851 C CA . ALA A 1 104 ? 1.852 -7.804 -22.887 1.00 35.12 104 ALA A CA 1
ATOM 852 C C . ALA A 1 104 ? 1.162 -9.032 -22.272 1.00 35.12 104 ALA A C 1
ATOM 854 O O . ALA A 1 104 ? 1.498 -10.174 -22.593 1.00 35.12 104 ALA A O 1
ATOM 855 N N . SER A 1 105 ? 0.148 -8.813 -21.434 1.00 33.97 105 SER A N 1
ATOM 856 C CA . SER A 1 105 ? -0.889 -9.819 -21.240 1.00 33.97 105 SER A CA 1
ATOM 857 C C . SER A 1 105 ? -1.665 -9.960 -22.559 1.00 33.97 105 SER A C 1
ATOM 859 O O . SER A 1 105 ? -2.064 -9.009 -23.238 1.00 33.97 105 SER A O 1
ATOM 861 N N . SER A 1 106 ? -1.755 -11.192 -23.033 1.00 39.69 106 SER A N 1
ATOM 862 C CA . SER A 1 106 ? -2.171 -11.540 -24.383 1.00 39.69 106 SER A CA 1
ATOM 863 C C . SER A 1 106 ? -3.677 -11.351 -24.612 1.00 39.69 106 SER A C 1
ATOM 865 O O . SER A 1 106 ? -4.405 -12.322 -24.442 1.00 39.69 106 SER A O 1
ATOM 867 N N . TYR A 1 107 ? -4.153 -10.177 -25.071 1.00 31.41 107 TYR A N 1
ATOM 868 C CA . TYR A 1 107 ? -5.343 -10.126 -25.958 1.00 31.41 107 TYR A CA 1
ATOM 869 C C . TYR A 1 107 ? -5.650 -8.839 -26.762 1.00 31.41 107 TYR A C 1
ATOM 871 O O . TYR A 1 107 ? -6.593 -8.871 -27.545 1.00 31.41 107 TYR A O 1
ATOM 879 N N . ASN A 1 108 ? -4.907 -7.725 -26.700 1.00 31.94 108 ASN A N 1
ATOM 880 C CA . ASN A 1 108 ? -5.304 -6.515 -27.459 1.00 31.94 108 ASN A CA 1
ATOM 881 C C . ASN A 1 108 ? -4.196 -5.915 -28.340 1.00 31.94 108 ASN A C 1
ATOM 883 O O . ASN A 1 108 ? -3.672 -4.834 -28.097 1.00 31.94 108 ASN A O 1
ATOM 887 N N . ARG A 1 109 ? -3.913 -6.573 -29.475 1.00 34.75 109 ARG A N 1
ATOM 888 C CA . ARG A 1 109 ? -3.055 -6.052 -30.567 1.00 34.75 109 ARG A CA 1
ATOM 889 C C . ARG A 1 109 ? -3.716 -4.944 -31.413 1.00 34.75 109 ARG A C 1
ATOM 891 O O . ARG A 1 109 ? -3.612 -4.960 -32.638 1.00 34.75 109 ARG A O 1
ATOM 898 N N . LYS A 1 110 ? -4.430 -3.996 -30.798 1.00 32.84 110 LYS A N 1
ATOM 899 C CA . LYS A 1 110 ? -4.985 -2.826 -31.514 1.00 32.84 110 LYS A CA 1
ATOM 900 C C . LYS A 1 110 ? -4.624 -1.462 -30.914 1.00 32.84 110 LYS A C 1
ATOM 902 O O . LYS A 1 110 ? -4.898 -0.459 -31.560 1.00 32.84 110 LYS A O 1
ATOM 907 N N . ALA A 1 111 ? -3.914 -1.414 -29.784 1.00 36.88 111 ALA A N 1
ATOM 908 C CA . ALA A 1 111 ? -3.296 -0.185 -29.261 1.00 36.88 111 ALA A CA 1
ATOM 909 C C . ALA A 1 111 ? -1.815 -0.020 -29.681 1.00 36.88 111 ALA A C 1
ATOM 911 O O . ALA A 1 111 ? -1.104 0.864 -29.209 1.00 36.88 111 ALA A O 1
ATOM 912 N N . SER A 1 112 ? -1.331 -0.860 -30.601 1.00 38.84 112 SER A N 1
ATOM 913 C CA . SER A 1 112 ? 0.077 -0.959 -30.998 1.00 38.84 112 SER A CA 1
ATOM 914 C C . SER A 1 112 ? 0.533 0.176 -31.930 1.00 38.84 112 SER A C 1
ATOM 916 O O . SER A 1 112 ? 0.829 -0.053 -33.104 1.00 38.84 112 SER A O 1
ATOM 918 N N . GLN A 1 113 ? 0.606 1.401 -31.404 1.00 36.28 113 GLN A N 1
ATOM 919 C CA . GLN A 1 113 ? 1.420 2.489 -31.972 1.00 36.28 113 GLN A CA 1
ATOM 920 C C . GLN A 1 113 ? 2.287 3.229 -30.939 1.00 36.28 113 GLN A C 1
ATOM 922 O O . GLN A 1 113 ? 2.927 4.223 -31.281 1.00 36.28 113 GLN A O 1
ATOM 927 N N . HIS A 1 114 ? 2.385 2.750 -29.698 1.00 40.66 114 HIS A N 1
ATOM 928 C CA . HIS A 1 114 ? 3.359 3.301 -28.755 1.00 40.66 114 HIS A CA 1
ATOM 929 C C . HIS A 1 114 ? 4.681 2.541 -28.912 1.00 40.66 114 HIS A C 1
ATOM 931 O O . HIS A 1 114 ? 4.803 1.349 -28.653 1.00 40.66 114 HIS A O 1
ATOM 937 N N . LYS A 1 115 ? 5.655 3.238 -29.505 1.00 39.28 115 LYS A N 1
ATOM 938 C CA . LYS A 1 115 ? 7.013 2.756 -29.775 1.00 39.28 115 LYS A CA 1
ATOM 939 C C . LYS A 1 115 ? 7.662 2.197 -28.501 1.00 39.28 115 LYS A C 1
ATOM 941 O O . LYS A 1 115 ? 7.515 2.790 -27.440 1.00 39.28 115 LYS A O 1
ATOM 946 N N . LYS A 1 116 ? 8.458 1.133 -28.675 1.00 40.75 116 LYS A N 1
ATOM 947 C CA . LYS A 1 116 ? 9.490 0.630 -27.748 1.00 40.75 116 LYS A CA 1
ATOM 948 C C . LYS A 1 116 ? 10.039 1.712 -26.802 1.00 40.75 116 LYS A C 1
ATOM 950 O O . LYS A 1 116 ? 10.562 2.711 -27.294 1.00 40.75 116 LYS A O 1
ATOM 955 N N . GLY A 1 117 ? 9.994 1.424 -25.498 1.00 54.16 117 GLY A N 1
ATOM 956 C CA . GLY A 1 117 ? 10.903 1.928 -24.463 1.00 54.16 117 GLY A CA 1
ATOM 957 C C . GLY A 1 117 ? 11.132 3.433 -24.471 1.00 54.16 117 GLY A C 1
ATOM 958 O O . GLY A 1 117 ? 12.198 3.894 -24.877 1.00 54.16 117 GLY A O 1
ATOM 959 N N . LYS A 1 118 ? 10.149 4.204 -24.004 1.00 63.16 118 LYS A N 1
ATOM 960 C CA . LYS A 1 118 ? 10.454 5.534 -23.483 1.00 63.16 118 LYS A CA 1
ATOM 961 C C . LYS A 1 118 ? 10.763 5.380 -22.006 1.00 63.16 118 LYS A C 1
ATOM 963 O O . LYS A 1 118 ? 9.892 5.004 -21.230 1.00 63.16 118 LYS A O 1
ATOM 968 N N . ASP A 1 119 ? 12.009 5.661 -21.662 1.00 81.06 119 ASP A N 1
ATOM 969 C CA . ASP A 1 119 ? 12.385 5.917 -20.286 1.00 81.06 119 ASP A CA 1
ATOM 970 C C . ASP A 1 119 ? 11.550 7.099 -19.778 1.00 81.06 119 ASP A C 1
ATOM 972 O O . ASP A 1 119 ? 11.513 8.167 -20.401 1.00 81.06 119 ASP A O 1
ATOM 976 N N . GLU A 1 120 ? 10.840 6.891 -18.678 1.00 90.12 120 GLU A N 1
ATOM 977 C CA . GLU A 1 120 ? 10.001 7.897 -18.044 1.00 90.12 120 GLU A CA 1
ATOM 978 C C . GLU A 1 120 ? 10.577 8.246 -16.674 1.00 90.12 120 GLU A C 1
ATOM 980 O O . GLU A 1 120 ? 10.970 7.374 -15.899 1.00 90.12 120 GLU A O 1
ATOM 985 N N . LYS A 1 121 ? 10.634 9.546 -16.381 1.00 94.19 121 LYS A N 1
ATOM 986 C CA . LYS A 1 121 ? 11.004 10.041 -15.059 1.00 94.19 121 LYS A CA 1
ATOM 987 C C . LYS A 1 121 ? 9.782 10.041 -14.161 1.00 94.19 121 LYS A C 1
ATOM 989 O O . LYS A 1 121 ? 8.831 10.774 -14.420 1.00 94.19 121 LYS A O 1
ATOM 994 N N . ILE A 1 122 ? 9.858 9.285 -13.081 1.00 95.88 122 ILE A N 1
ATOM 995 C CA . ILE A 1 122 ? 8.831 9.222 -12.052 1.00 95.88 122 ILE A CA 1
ATOM 996 C C . ILE A 1 122 ? 9.323 9.845 -10.756 1.00 95.88 122 ILE A C 1
ATOM 998 O O . ILE A 1 122 ? 10.521 9.886 -10.475 1.00 95.88 122 ILE A O 1
ATOM 1002 N N . ARG A 1 123 ? 8.382 10.306 -9.935 1.00 98.00 123 ARG A N 1
ATOM 1003 C CA . ARG A 1 123 ? 8.672 10.849 -8.607 1.00 98.00 123 ARG A CA 1
ATOM 1004 C C . ARG A 1 123 ? 8.120 9.932 -7.534 1.00 98.00 123 ARG A C 1
ATOM 1006 O O . ARG A 1 123 ? 6.967 9.516 -7.614 1.00 98.00 123 ARG A O 1
ATOM 1013 N N . ILE A 1 124 ? 8.930 9.682 -6.518 1.00 98.50 124 ILE A N 1
ATOM 1014 C CA . ILE A 1 124 ? 8.561 8.947 -5.313 1.00 98.50 124 ILE A CA 1
ATOM 1015 C C . ILE A 1 124 ? 8.485 9.943 -4.155 1.00 98.50 124 ILE A C 1
ATOM 1017 O O . ILE A 1 124 ? 9.354 10.809 -4.029 1.00 98.50 124 ILE A O 1
ATOM 1021 N N . ILE A 1 125 ? 7.442 9.843 -3.330 1.00 98.50 125 ILE A N 1
ATOM 1022 C CA . ILE A 1 125 ? 7.316 10.584 -2.068 1.00 98.50 125 ILE A CA 1
ATOM 1023 C C . ILE A 1 125 ? 7.608 9.655 -0.880 1.00 98.50 125 ILE A C 1
ATOM 1025 O O . ILE A 1 125 ? 7.149 8.510 -0.872 1.00 98.50 125 ILE A O 1
ATOM 1029 N N . ASP A 1 126 ? 8.357 10.139 0.121 1.00 98.62 126 ASP A N 1
ATOM 1030 C CA . ASP A 1 126 ? 8.554 9.411 1.387 1.00 98.62 126 ASP A CA 1
ATOM 1031 C C . ASP A 1 126 ? 7.196 9.232 2.071 1.00 98.62 126 ASP A C 1
ATOM 1033 O O . ASP A 1 126 ? 6.481 10.203 2.336 1.00 98.62 126 ASP A O 1
ATOM 1037 N N . VAL A 1 127 ? 6.857 7.991 2.407 1.00 98.69 127 VAL A N 1
ATOM 1038 C CA . VAL A 1 127 ? 5.658 7.655 3.172 1.00 98.69 127 VAL A CA 1
ATOM 1039 C C . VAL A 1 127 ? 5.568 8.454 4.470 1.00 98.69 127 VAL A C 1
ATOM 1041 O O . VAL A 1 127 ? 4.490 8.937 4.810 1.00 98.69 127 VAL A O 1
ATOM 1044 N N . LYS A 1 128 ? 6.693 8.685 5.159 1.00 98.44 128 LYS A N 1
ATOM 1045 C CA . LYS A 1 128 ? 6.728 9.491 6.386 1.00 98.44 128 LYS A CA 1
ATOM 1046 C C . LYS A 1 128 ? 6.286 10.933 6.134 1.00 98.44 128 LYS A C 1
ATOM 1048 O O . LYS A 1 128 ? 5.504 11.473 6.920 1.00 98.44 128 LYS A O 1
ATOM 1053 N N . ASP A 1 129 ? 6.790 11.544 5.066 1.00 98.12 129 ASP A N 1
ATOM 1054 C CA . ASP A 1 129 ? 6.463 12.925 4.711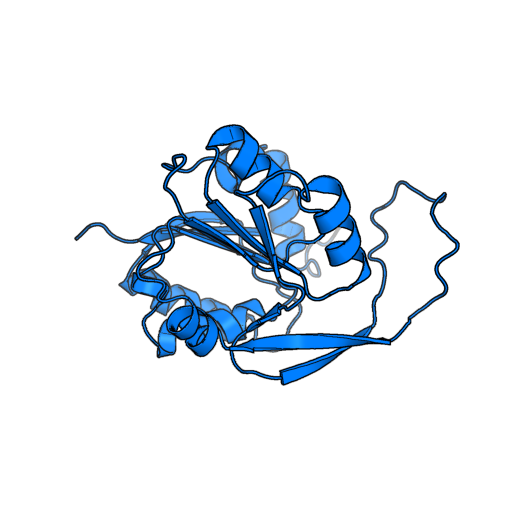 1.00 98.12 129 ASP A CA 1
ATOM 1055 C C . ASP A 1 129 ? 5.006 13.022 4.265 1.00 98.12 129 ASP A C 1
ATOM 1057 O O . ASP A 1 129 ? 4.269 13.853 4.791 1.00 98.12 129 ASP A O 1
ATOM 1061 N N . PHE A 1 130 ? 4.546 12.094 3.420 1.00 98.38 130 PHE A N 1
ATOM 1062 C CA . PHE A 1 130 ? 3.150 12.027 2.989 1.00 98.38 130 PHE A CA 1
ATOM 1063 C C . PHE A 1 130 ? 2.175 11.931 4.175 1.00 98.38 130 PHE A C 1
ATOM 1065 O O . PHE A 1 130 ? 1.209 12.696 4.247 1.00 98.38 130 PHE A O 1
ATOM 1072 N N . ILE A 1 131 ? 2.439 11.034 5.132 1.00 97.44 131 ILE A N 1
ATOM 1073 C CA . ILE A 1 131 ? 1.625 10.871 6.348 1.00 97.44 131 ILE A CA 1
ATOM 1074 C C . ILE A 1 131 ? 1.573 12.171 7.147 1.00 97.44 131 ILE A C 1
ATOM 1076 O O . ILE A 1 131 ? 0.499 12.584 7.588 1.00 97.44 131 ILE A O 1
ATOM 1080 N N . LYS A 1 132 ? 2.731 12.810 7.345 1.00 97.12 132 LYS A N 1
ATOM 1081 C CA . LYS A 1 132 ? 2.852 14.036 8.137 1.00 97.12 132 LYS A CA 1
ATOM 1082 C C . LYS A 1 132 ? 2.134 15.208 7.471 1.00 97.12 132 LYS A C 1
ATOM 1084 O O . LYS A 1 132 ? 1.391 15.915 8.146 1.00 97.12 132 LYS A O 1
ATOM 1089 N N . GLU A 1 133 ? 2.343 15.406 6.173 1.00 97.12 133 GLU A N 1
ATOM 1090 C CA . GLU A 1 133 ? 1.743 16.495 5.391 1.00 97.12 133 GLU A CA 1
ATOM 1091 C C . GLU A 1 133 ? 0.217 16.389 5.329 1.00 97.12 133 GLU A C 1
ATOM 1093 O O . GLU A 1 133 ? -0.472 17.403 5.406 1.00 97.12 133 GLU A O 1
ATOM 1098 N N . ASN A 1 134 ? -0.315 15.166 5.259 1.00 96.12 134 ASN A N 1
ATOM 1099 C CA . ASN A 1 134 ? -1.757 14.911 5.196 1.00 96.12 134 ASN A CA 1
ATOM 1100 C C . ASN A 1 134 ? -2.385 14.638 6.573 1.00 96.12 134 ASN A C 1
ATOM 1102 O O . ASN A 1 134 ? -3.574 14.339 6.660 1.00 96.12 134 ASN A O 1
ATOM 1106 N N . ASN A 1 135 ? -1.601 14.743 7.654 1.00 95.62 135 ASN A N 1
ATOM 1107 C CA . ASN A 1 135 ? -2.025 14.485 9.031 1.00 95.62 135 ASN A CA 1
ATOM 1108 C C . ASN A 1 135 ? -2.755 13.134 9.205 1.00 95.62 135 ASN A C 1
ATOM 1110 O O . ASN A 1 135 ? -3.742 13.035 9.942 1.00 95.62 135 ASN A O 1
ATOM 1114 N N . LEU A 1 136 ? -2.287 12.088 8.516 1.00 95.12 136 LEU A N 1
ATOM 1115 C CA . LEU A 1 136 ? -2.949 10.784 8.519 1.00 95.12 136 LEU A CA 1
ATOM 1116 C C . LEU A 1 136 ? -2.785 10.103 9.877 1.00 95.12 136 LEU A C 1
ATOM 1118 O O . LEU A 1 136 ? -1.681 9.751 10.290 1.00 95.12 136 LEU A O 1
ATOM 1122 N N . GLN A 1 137 ? -3.905 9.903 10.568 1.00 94.12 137 GLN A N 1
ATOM 1123 C CA . GLN A 1 137 ? -3.926 9.266 11.886 1.00 94.12 137 GLN A CA 1
ATOM 1124 C C . GLN A 1 137 ? -4.108 7.751 11.809 1.00 94.12 137 GLN A C 1
ATOM 1126 O O . GLN A 1 137 ? -3.631 7.033 12.690 1.00 94.12 137 GLN A O 1
ATOM 1131 N N . GLN A 1 138 ? -4.814 7.283 10.778 1.00 96.50 138 GLN A N 1
ATOM 1132 C CA . GLN A 1 138 ? -5.172 5.888 10.562 1.00 96.50 138 GLN A CA 1
ATOM 1133 C C . GLN A 1 138 ? -5.513 5.658 9.086 1.00 96.50 138 GLN A C 1
ATOM 1135 O O . GLN A 1 138 ? -5.965 6.577 8.402 1.00 96.50 138 GLN A O 1
ATOM 1140 N N . ILE A 1 139 ? -5.293 4.434 8.617 1.00 98.25 139 ILE A N 1
ATOM 1141 C CA . ILE A 1 139 ? -5.707 3.929 7.308 1.00 98.25 139 ILE A CA 1
ATOM 1142 C C . ILE A 1 139 ? -6.474 2.632 7.547 1.00 98.25 139 ILE A C 1
ATOM 1144 O O . ILE A 1 139 ? -5.999 1.751 8.266 1.00 98.25 139 ILE A O 1
ATOM 1148 N N . ASP A 1 140 ? -7.647 2.491 6.942 1.00 98.75 140 ASP A N 1
ATOM 1149 C CA . ASP A 1 140 ? -8.463 1.287 7.102 1.00 98.75 140 ASP A CA 1
ATOM 1150 C C . ASP A 1 140 ? -7.974 0.137 6.218 1.00 98.75 140 ASP A C 1
ATOM 1152 O O . ASP A 1 140 ? -8.010 -1.025 6.628 1.00 98.75 140 ASP A O 1
ATOM 1156 N N . LEU A 1 141 ? -7.476 0.461 5.025 1.00 98.88 141 LEU A N 1
ATOM 1157 C CA . LEU A 1 141 ? -6.873 -0.497 4.105 1.00 98.88 141 LEU A CA 1
ATOM 1158 C C . LEU A 1 141 ? -5.767 0.166 3.284 1.00 98.88 141 LEU A C 1
ATOM 1160 O O . LEU A 1 141 ? -5.997 1.171 2.619 1.00 98.88 141 LEU A O 1
ATOM 1164 N N . ILE A 1 142 ? -4.576 -0.419 3.290 1.00 98.88 142 ILE A N 1
ATOM 1165 C CA . ILE A 1 142 ? -3.530 -0.110 2.315 1.00 98.88 142 ILE A CA 1
ATOM 1166 C C . ILE A 1 142 ? -3.300 -1.339 1.441 1.00 98.88 142 ILE A C 1
ATOM 1168 O O . ILE A 1 142 ? -2.979 -2.414 1.949 1.00 98.88 142 ILE A O 1
ATOM 1172 N N . LYS A 1 143 ? -3.472 -1.185 0.128 1.00 98.81 143 LYS A N 1
ATOM 1173 C CA . LYS A 1 143 ? -3.033 -2.171 -0.859 1.00 98.81 143 LYS A CA 1
ATOM 1174 C C . LYS A 1 143 ? -1.677 -1.751 -1.412 1.00 98.81 143 LYS A C 1
ATOM 1176 O O . LYS A 1 143 ? -1.499 -0.597 -1.791 1.00 98.81 143 LYS A O 1
ATOM 1181 N N . ILE A 1 144 ? -0.736 -2.688 -1.463 1.00 98.81 144 ILE A N 1
ATOM 1182 C CA . ILE A 1 144 ? 0.625 -2.474 -1.953 1.00 98.81 144 ILE A CA 1
ATOM 1183 C C . ILE A 1 144 ? 0.927 -3.508 -3.036 1.00 98.81 144 ILE A C 1
ATOM 1185 O O . ILE A 1 144 ? 1.010 -4.705 -2.761 1.00 98.81 144 ILE A O 1
ATOM 1189 N N . ASN A 1 145 ? 1.087 -3.024 -4.264 1.00 97.75 145 ASN A N 1
ATOM 1190 C CA . ASN A 1 145 ? 1.667 -3.760 -5.382 1.00 97.75 145 ASN A CA 1
ATOM 1191 C C . ASN A 1 145 ? 2.431 -2.741 -6.238 1.00 97.75 145 ASN A C 1
ATOM 1193 O O . ASN A 1 145 ? 1.801 -1.946 -6.930 1.00 97.75 145 ASN A O 1
ATOM 1197 N N . ILE A 1 146 ? 3.758 -2.725 -6.116 1.00 96.12 146 ILE A N 1
ATOM 1198 C CA . ILE A 1 146 ? 4.643 -1.733 -6.747 1.00 96.12 146 ILE A CA 1
ATOM 1199 C C . ILE A 1 146 ? 5.940 -2.373 -7.253 1.00 96.12 146 ILE A C 1
ATOM 1201 O O . ILE A 1 146 ? 7.014 -1.779 -7.151 1.00 96.12 146 ILE A O 1
ATOM 1205 N N . GLU A 1 147 ? 5.826 -3.593 -7.783 1.00 93.00 147 GLU A N 1
ATOM 1206 C CA . GLU A 1 147 ? 6.883 -4.270 -8.543 1.00 93.00 147 GLU A CA 1
ATOM 1207 C C . GLU A 1 147 ? 8.245 -4.310 -7.827 1.00 93.00 147 GLU A C 1
ATOM 1209 O O . GLU A 1 147 ? 9.279 -4.008 -8.415 1.00 93.00 147 GLU A O 1
ATOM 1214 N N . GLY A 1 148 ? 8.260 -4.636 -6.531 1.00 93.00 148 GLY A N 1
ATOM 1215 C CA . GLY A 1 148 ? 9.460 -4.777 -5.702 1.00 93.00 148 GLY A CA 1
ATOM 1216 C C . GLY A 1 148 ? 9.731 -3.649 -4.727 1.00 93.00 148 GLY A C 1
ATOM 1217 O O . GLY A 1 148 ? 10.390 -3.855 -3.703 1.00 93.00 148 GLY A O 1
ATOM 1218 N N . ALA A 1 149 ? 9.222 -2.450 -4.999 1.00 95.19 149 ALA A N 1
ATOM 1219 C CA . ALA A 1 149 ? 9.402 -1.328 -4.084 1.00 95.19 149 ALA A CA 1
ATOM 1220 C C . ALA A 1 149 ? 8.632 -1.527 -2.759 1.00 95.19 149 ALA A C 1
ATOM 1222 O O . ALA A 1 149 ? 8.880 -0.798 -1.792 1.00 95.19 149 ALA A O 1
ATOM 1223 N N . GLU A 1 150 ? 7.751 -2.539 -2.662 1.00 97.38 150 GLU A N 1
ATOM 1224 C CA . GLU A 1 150 ? 7.013 -2.856 -1.437 1.00 97.38 150 GLU A CA 1
ATOM 1225 C C . GLU A 1 150 ? 7.944 -3.170 -0.270 1.00 97.38 150 GLU A C 1
ATOM 1227 O O . GLU A 1 150 ? 7.629 -2.814 0.863 1.00 97.38 150 GLU A O 1
ATOM 1232 N N . TYR A 1 151 ? 9.108 -3.773 -0.528 1.00 97.69 151 TYR A N 1
ATOM 1233 C CA . TYR A 1 151 ? 10.045 -4.120 0.534 1.00 97.69 151 TYR A CA 1
ATOM 1234 C C . TYR A 1 151 ? 10.616 -2.871 1.217 1.00 97.69 151 TYR A C 1
ATOM 1236 O O . TYR A 1 151 ? 10.645 -2.805 2.446 1.00 97.69 151 TYR A O 1
ATOM 1244 N N . ASP A 1 152 ? 11.045 -1.873 0.437 1.00 97.69 152 ASP A N 1
ATOM 1245 C CA . ASP A 1 152 ? 11.589 -0.617 0.968 1.00 97.69 152 ASP A CA 1
ATOM 1246 C C . ASP A 1 152 ? 10.496 0.205 1.658 1.00 97.69 152 ASP A C 1
ATOM 1248 O O . ASP A 1 152 ? 10.709 0.725 2.757 1.00 97.69 152 ASP A O 1
ATOM 1252 N N . LEU A 1 153 ? 9.307 0.276 1.051 1.00 98.56 153 LEU A N 1
ATOM 1253 C CA . LEU A 1 153 ? 8.151 0.950 1.637 1.00 98.56 153 LEU A CA 1
ATOM 1254 C C . LEU A 1 153 ? 7.767 0.334 2.992 1.00 98.56 153 LEU A C 1
ATOM 1256 O O . LEU A 1 153 ? 7.600 1.062 3.971 1.00 98.56 153 LEU A O 1
ATOM 1260 N N . LEU A 1 154 ? 7.663 -0.994 3.077 1.00 98.62 154 LEU A N 1
ATOM 1261 C CA . LEU A 1 154 ? 7.288 -1.692 4.308 1.00 98.62 154 LEU A CA 1
ATOM 1262 C C . LEU A 1 154 ? 8.366 -1.576 5.387 1.00 98.62 154 LEU A C 1
ATOM 1264 O O . LEU A 1 154 ? 8.023 -1.293 6.535 1.00 98.62 154 LEU A O 1
ATOM 1268 N N . ASP A 1 155 ? 9.653 -1.718 5.042 1.00 98.31 155 ASP A N 1
ATOM 1269 C CA . ASP A 1 155 ? 10.757 -1.474 5.984 1.00 98.31 155 ASP A CA 1
ATOM 1270 C C . ASP A 1 155 ? 10.664 -0.054 6.574 1.00 98.31 155 ASP A C 1
ATOM 1272 O O . ASP A 1 155 ? 10.769 0.117 7.792 1.00 98.31 155 ASP A O 1
ATOM 1276 N N . ARG A 1 156 ? 10.380 0.957 5.739 1.00 98.56 156 ARG A N 1
ATOM 1277 C CA . ARG A 1 156 ? 10.190 2.343 6.190 1.00 98.56 156 ARG A CA 1
ATOM 1278 C C . ARG A 1 156 ? 8.958 2.505 7.077 1.00 98.56 156 ARG A C 1
ATOM 1280 O O . ARG A 1 156 ? 9.049 3.151 8.118 1.00 98.56 156 ARG A O 1
ATOM 1287 N N . MET A 1 157 ? 7.816 1.923 6.705 1.00 98.69 157 MET A N 1
ATOM 1288 C CA . MET A 1 157 ? 6.584 1.973 7.508 1.00 98.69 157 MET A CA 1
ATOM 1289 C C . MET A 1 157 ? 6.757 1.298 8.878 1.00 98.69 157 MET A C 1
ATOM 1291 O O . MET A 1 157 ? 6.185 1.769 9.867 1.00 98.69 157 MET A O 1
ATOM 1295 N N . ILE A 1 158 ? 7.541 0.216 8.947 1.00 98.62 158 ILE A N 1
ATOM 1296 C CA . ILE A 1 158 ? 7.927 -0.464 10.192 1.00 98.62 158 ILE A CA 1
ATOM 1297 C C . ILE A 1 158 ? 8.831 0.443 11.033 1.00 98.62 158 ILE A C 1
ATOM 1299 O O . ILE A 1 158 ? 8.547 0.647 12.213 1.00 98.62 158 ILE A O 1
ATOM 1303 N N . GLU A 1 159 ? 9.877 1.023 10.435 1.00 98.44 159 GLU A N 1
ATOM 1304 C CA . GLU A 1 159 ? 10.832 1.924 11.102 1.00 98.44 159 GLU A CA 1
ATOM 1305 C C . GLU A 1 159 ? 10.123 3.104 11.784 1.00 98.44 159 GLU A C 1
ATOM 1307 O O . GLU A 1 159 ? 10.387 3.411 12.947 1.00 98.44 159 GLU A O 1
ATOM 1312 N N . ILE A 1 160 ? 9.175 3.737 11.086 1.00 97.94 160 ILE A N 1
ATOM 1313 C CA . ILE A 1 160 ? 8.395 4.864 11.621 1.00 97.94 160 ILE A CA 1
ATOM 1314 C C . ILE A 1 160 ? 7.178 4.414 12.449 1.00 97.94 160 ILE A C 1
ATOM 1316 O O . ILE A 1 160 ? 6.383 5.250 12.880 1.00 97.94 160 ILE A O 1
ATOM 1320 N N . ASN A 1 161 ? 7.020 3.103 12.672 1.00 97.50 161 ASN A N 1
ATOM 1321 C CA . ASN A 1 161 ? 5.947 2.472 13.446 1.00 97.50 161 ASN A CA 1
ATOM 1322 C C . ASN A 1 161 ? 4.524 2.790 12.932 1.00 97.50 161 ASN A C 1
ATOM 1324 O O . ASN A 1 161 ? 3.541 2.666 13.666 1.00 97.50 161 ASN A O 1
ATOM 1328 N N . PHE A 1 162 ? 4.397 3.183 11.663 1.00 97.94 162 PHE A N 1
ATOM 1329 C CA . PHE A 1 162 ? 3.118 3.551 11.060 1.00 97.94 162 PHE A CA 1
ATOM 1330 C C . PHE A 1 162 ? 2.295 2.340 10.613 1.00 97.94 162 PHE A C 1
ATOM 1332 O O . PHE A 1 162 ? 1.079 2.449 10.493 1.00 97.94 162 PHE A O 1
ATOM 1339 N N . ILE A 1 163 ? 2.902 1.153 10.482 1.00 98.06 163 ILE A N 1
ATOM 1340 C CA . ILE A 1 163 ? 2.135 -0.087 10.275 1.00 98.06 163 ILE A CA 1
ATOM 1341 C C . ILE A 1 163 ? 1.046 -0.279 11.345 1.00 98.06 163 ILE A C 1
ATOM 1343 O O . ILE A 1 163 ? -0.042 -0.727 11.024 1.00 98.06 163 ILE A O 1
ATOM 1347 N N . LYS A 1 164 ? 1.264 0.168 12.595 1.00 97.69 164 LYS A N 1
ATOM 1348 C CA . LYS A 1 164 ? 0.266 0.101 13.685 1.00 97.69 164 LYS A CA 1
ATOM 1349 C C . LYS A 1 164 ? -0.931 1.044 13.500 1.00 97.69 164 LYS A C 1
ATOM 1351 O O . LYS A 1 164 ? -1.836 1.056 14.329 1.00 97.69 164 LYS A O 1
ATOM 1356 N N . LYS A 1 165 ? -0.894 1.897 12.477 1.00 97.88 165 LYS A N 1
ATOM 1357 C CA . LYS A 1 165 ? -1.978 2.799 12.074 1.00 97.88 165 LYS A CA 1
ATOM 1358 C C . LYS A 1 165 ? -2.730 2.284 10.847 1.00 97.88 165 LYS A C 1
ATOM 1360 O O . LYS A 1 165 ? -3.650 2.956 10.398 1.00 97.88 165 LYS A O 1
ATOM 1365 N N . CYS A 1 166 ? -2.355 1.125 10.313 1.00 98.31 166 CYS A N 1
ATOM 1366 C CA . CYS A 1 166 ? -3.036 0.482 9.199 1.00 98.31 166 CYS A CA 1
ATOM 1367 C C . CYS A 1 166 ? -3.886 -0.668 9.750 1.00 98.31 166 CYS A C 1
ATOM 1369 O O . CYS A 1 166 ? -3.337 -1.584 10.347 1.00 98.31 166 CYS A O 1
ATOM 1371 N N . ASN A 1 167 ? -5.209 -0.637 9.574 1.00 98.50 167 ASN A N 1
ATOM 1372 C CA . ASN A 1 167 ? -6.067 -1.733 10.041 1.00 98.50 167 ASN A CA 1
ATOM 1373 C C . ASN A 1 167 ? -5.863 -2.991 9.193 1.00 98.50 167 ASN A C 1
ATOM 1375 O O . ASN A 1 167 ? -5.819 -4.090 9.735 1.00 98.50 167 ASN A O 1
ATOM 1379 N N . ASN A 1 168 ? -5.731 -2.827 7.874 1.00 98.75 168 ASN A N 1
ATOM 1380 C CA . ASN A 1 168 ? -5.435 -3.904 6.937 1.00 98.75 168 ASN A CA 1
ATOM 1381 C C . ASN A 1 168 ? -4.295 -3.511 5.997 1.00 98.75 168 ASN A C 1
ATOM 1383 O O . ASN A 1 168 ? -4.304 -2.410 5.438 1.00 98.75 168 ASN A O 1
ATOM 1387 N N . LEU A 1 169 ? -3.356 -4.432 5.782 1.00 98.81 169 LEU A N 1
ATOM 1388 C CA . LEU A 1 169 ? -2.338 -4.344 4.738 1.00 98.81 169 LEU A CA 1
ATOM 1389 C C . LEU A 1 169 ? -2.524 -5.503 3.755 1.00 98.81 169 LEU A C 1
ATOM 1391 O O . LEU A 1 169 ? -2.172 -6.639 4.079 1.00 98.81 169 LEU A O 1
ATOM 1395 N N . GLN A 1 170 ? -3.041 -5.210 2.560 1.00 98.81 170 GLN A N 1
ATOM 1396 C CA . GLN A 1 170 ? -3.081 -6.146 1.435 1.00 98.81 170 GLN A CA 1
ATOM 1397 C C . GLN A 1 170 ? -1.794 -5.996 0.625 1.00 98.81 170 GLN A C 1
ATOM 1399 O O . GLN A 1 170 ? -1.542 -4.937 0.054 1.00 98.81 170 GLN A O 1
ATOM 1404 N N . ILE A 1 171 ? -0.974 -7.038 0.558 1.00 98.62 171 ILE A N 1
ATOM 1405 C CA . ILE A 1 171 ? 0.371 -6.944 -0.015 1.00 98.62 171 ILE A CA 1
ATOM 1406 C C . ILE A 1 171 ? 0.552 -8.020 -1.084 1.00 98.62 171 ILE A C 1
ATOM 1408 O O . ILE A 1 171 ? 0.238 -9.193 -0.862 1.00 98.62 171 ILE A O 1
ATOM 1412 N N . GLN A 1 172 ? 1.094 -7.619 -2.231 1.00 97.88 172 GLN A N 1
ATOM 1413 C CA . GLN A 1 172 ? 1.700 -8.519 -3.204 1.00 97.88 172 GLN A CA 1
ATOM 1414 C C . GLN A 1 172 ? 3.215 -8.340 -3.150 1.00 97.88 172 GLN A C 1
ATOM 1416 O O . GLN A 1 172 ? 3.738 -7.292 -3.518 1.00 97.88 172 GLN A O 1
ATOM 1421 N N . PHE A 1 173 ? 3.906 -9.372 -2.673 1.00 97.12 173 PHE A N 1
ATOM 1422 C CA . PHE A 1 173 ? 5.364 -9.428 -2.686 1.00 97.12 173 PHE A CA 1
ATOM 1423 C C . PHE A 1 173 ? 5.869 -10.011 -4.004 1.00 97.12 173 PHE A C 1
ATOM 1425 O O . PHE A 1 173 ? 5.349 -11.030 -4.461 1.00 97.12 173 PHE A O 1
ATOM 1432 N N . HIS A 1 174 ? 6.922 -9.418 -4.554 1.00 95.38 174 HIS A N 1
ATOM 1433 C CA . HIS A 1 174 ? 7.563 -9.862 -5.785 1.00 95.38 174 HIS A CA 1
ATOM 1434 C C . HIS A 1 174 ? 8.836 -10.663 -5.499 1.00 95.38 174 HIS A C 1
ATOM 1436 O O . HIS A 1 174 ? 9.729 -10.224 -4.776 1.00 95.38 174 HIS A O 1
ATOM 1442 N N . ASP A 1 175 ? 8.946 -11.848 -6.098 1.00 92.94 175 ASP A N 1
ATOM 1443 C CA . ASP A 1 175 ? 10.022 -12.813 -5.849 1.00 92.94 175 ASP A CA 1
ATOM 1444 C C . ASP A 1 175 ? 11.214 -12.701 -6.813 1.00 92.94 175 ASP A C 1
ATOM 1446 O O . ASP A 1 175 ? 12.108 -13.541 -6.793 1.00 92.94 175 ASP A O 1
ATOM 1450 N N . PHE A 1 176 ? 11.282 -11.657 -7.641 1.00 87.50 176 PHE A N 1
ATOM 1451 C CA . PHE A 1 176 ? 12.331 -11.517 -8.658 1.00 87.50 176 PHE A CA 1
ATOM 1452 C C . PHE A 1 176 ? 13.567 -10.703 -8.218 1.00 87.50 176 PHE A C 1
ATOM 1454 O O . PHE A 1 176 ? 14.527 -10.586 -8.982 1.00 87.50 176 PHE A O 1
ATOM 1461 N N . TYR A 1 177 ? 13.596 -10.165 -6.992 1.00 79.81 177 TYR A N 1
ATOM 1462 C CA . TYR A 1 177 ? 14.716 -9.351 -6.491 1.00 79.81 177 TYR A CA 1
ATOM 1463 C C . TYR A 1 177 ? 15.759 -10.154 -5.710 1.00 79.81 177 TYR A C 1
ATOM 1465 O O . TYR A 1 177 ? 15.403 -10.878 -4.788 1.00 79.81 177 TYR A O 1
ATOM 1473 N N . PRO A 1 178 ? 17.070 -9.968 -5.935 1.00 83.56 178 PRO A N 1
ATOM 1474 C CA . PRO A 1 178 ? 18.091 -10.617 -5.115 1.00 83.56 178 PRO A CA 1
ATOM 1475 C C . PRO A 1 178 ? 17.899 -10.355 -3.609 1.00 83.56 178 PRO A C 1
ATOM 1477 O O . PRO A 1 178 ? 17.804 -9.211 -3.169 1.00 83.56 178 PRO A O 1
ATOM 1480 N N . GLY A 1 179 ? 17.851 -11.421 -2.805 1.00 86.31 179 GLY A N 1
ATOM 1481 C CA . GLY A 1 179 ? 17.681 -11.325 -1.350 1.00 86.31 179 GLY A CA 1
ATOM 1482 C C . GLY A 1 179 ? 16.242 -11.094 -0.867 1.00 86.31 179 GLY A C 1
ATOM 1483 O O . GLY A 1 179 ? 16.047 -10.891 0.338 1.00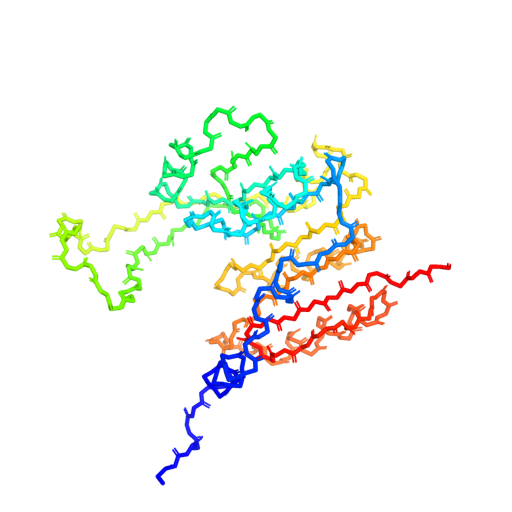 86.31 179 GLY A O 1
ATOM 1484 N N . TYR A 1 180 ? 15.243 -11.168 -1.760 1.00 91.94 180 TYR A N 1
ATOM 1485 C CA . TYR A 1 180 ? 13.822 -11.012 -1.421 1.00 91.94 180 TYR A CA 1
ATOM 1486 C C . TYR A 1 180 ? 13.387 -11.927 -0.268 1.00 91.94 180 TYR A C 1
ATOM 1488 O O . TYR A 1 180 ? 12.627 -11.508 0.596 1.00 91.94 180 TYR A O 1
ATOM 1496 N N . GLU A 1 181 ? 13.915 -13.151 -0.188 1.00 94.00 181 GLU A N 1
ATOM 1497 C CA . GLU A 1 181 ? 13.515 -14.162 0.800 1.00 94.00 181 GLU A CA 1
ATOM 1498 C C . GLU A 1 181 ? 13.825 -13.725 2.236 1.00 94.00 181 GLU A C 1
ATOM 1500 O O . GLU A 1 181 ? 13.022 -13.929 3.149 1.00 94.00 181 GLU A O 1
ATOM 1505 N N . SER A 1 182 ? 14.996 -13.115 2.447 1.00 95.31 182 SER A N 1
ATOM 1506 C CA . SER A 1 182 ? 15.418 -12.618 3.760 1.00 95.31 182 SER A CA 1
ATOM 1507 C C . SER A 1 182 ? 14.575 -11.414 4.178 1.00 95.31 182 SER A C 1
ATOM 1509 O O . SER A 1 182 ? 14.071 -11.363 5.303 1.00 95.31 182 SER A O 1
ATOM 1511 N N . ARG A 1 183 ? 14.344 -10.478 3.246 1.00 95.25 183 ARG A N 1
ATOM 1512 C CA . ARG A 1 183 ? 13.502 -9.298 3.488 1.00 95.25 183 ARG A CA 1
ATOM 1513 C C . ARG A 1 183 ? 12.049 -9.685 3.744 1.00 95.25 183 ARG 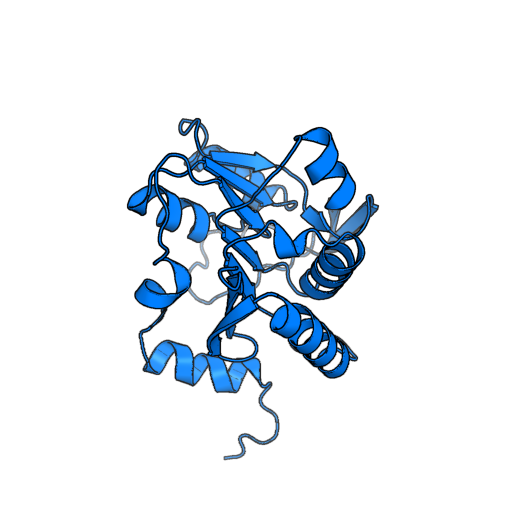A C 1
ATOM 1515 O O . ARG A 1 183 ? 11.464 -9.203 4.706 1.00 95.25 183 ARG A O 1
ATOM 1522 N N . TYR A 1 184 ? 11.506 -10.612 2.958 1.00 96.88 184 TYR A N 1
ATOM 1523 C CA . TYR A 1 184 ? 10.165 -11.169 3.126 1.00 96.88 184 TYR A CA 1
ATOM 1524 C C . TYR A 1 184 ? 9.981 -11.760 4.526 1.00 96.88 184 TYR A C 1
ATOM 1526 O O . TYR A 1 184 ? 9.072 -11.358 5.249 1.00 96.88 184 TYR A O 1
ATOM 1534 N N . LYS A 1 185 ? 10.902 -12.633 4.961 1.00 97.38 185 LYS A N 1
ATOM 1535 C CA . LYS A 1 185 ? 10.878 -13.225 6.311 1.00 97.38 185 LYS A CA 1
ATOM 1536 C C . LYS A 1 185 ? 10.973 -12.174 7.415 1.00 97.38 185 LYS A C 1
ATOM 1538 O O . LYS A 1 185 ? 10.249 -12.266 8.404 1.00 97.38 185 LYS A O 1
ATOM 1543 N N . LYS A 1 186 ? 11.850 -11.178 7.258 1.00 97.94 186 LYS A N 1
ATOM 1544 C CA . LYS A 1 186 ? 11.996 -10.078 8.221 1.00 97.94 186 LYS A CA 1
ATOM 1545 C C . LYS A 1 186 ? 10.697 -9.278 8.344 1.00 97.94 186 LYS A C 1
ATOM 1547 O O . LYS A 1 186 ? 10.232 -9.067 9.458 1.00 97.94 186 LYS A O 1
ATOM 1552 N N . ILE A 1 187 ? 10.097 -8.879 7.222 1.00 98.25 187 ILE A N 1
ATOM 1553 C CA . ILE A 1 187 ? 8.839 -8.120 7.205 1.00 98.25 187 ILE A CA 1
ATOM 1554 C C . ILE A 1 187 ? 7.702 -8.942 7.815 1.00 98.25 187 ILE A C 1
ATOM 1556 O O . ILE A 1 187 ? 6.995 -8.428 8.674 1.00 98.25 187 ILE A O 1
ATOM 1560 N N . HIS A 1 188 ? 7.573 -10.225 7.460 1.00 98.44 188 HIS A N 1
ATOM 1561 C CA . HIS A 1 188 ? 6.613 -11.148 8.088 1.00 98.44 188 HIS A CA 1
ATOM 1562 C C . HIS A 1 188 ? 6.766 -11.187 9.608 1.00 98.44 188 HIS A C 1
ATOM 1564 O O . HIS A 1 188 ? 5.784 -11.059 10.337 1.00 98.44 188 HIS A O 1
ATOM 1570 N N . ASN A 1 189 ? 8.003 -11.311 10.095 1.00 98.56 189 ASN A N 1
ATOM 1571 C CA . ASN A 1 189 ? 8.283 -11.321 11.526 1.00 98.56 189 ASN A CA 1
ATOM 1572 C C . ASN A 1 189 ? 7.865 -10.003 12.200 1.00 98.56 189 ASN A C 1
ATOM 1574 O O . ASN A 1 189 ? 7.232 -10.037 13.252 1.00 98.56 189 ASN A O 1
ATOM 1578 N N . GLU A 1 190 ? 8.163 -8.847 11.604 1.00 98.56 190 GLU A N 1
ATOM 1579 C CA . GLU A 1 190 ? 7.760 -7.547 12.159 1.00 98.56 190 GLU A CA 1
ATOM 1580 C C . GLU A 1 190 ? 6.242 -7.318 12.108 1.00 98.56 190 GLU A C 1
ATOM 1582 O O . GLU A 1 190 ? 5.661 -6.867 13.100 1.00 98.56 190 GLU A O 1
ATOM 1587 N N . LEU A 1 191 ? 5.579 -7.681 11.006 1.00 98.50 191 LEU A N 1
ATOM 1588 C CA . LEU A 1 191 ? 4.123 -7.591 10.890 1.00 98.50 191 LEU A CA 1
ATOM 1589 C C . LEU A 1 191 ? 3.441 -8.492 11.921 1.00 98.50 191 LEU A C 1
ATOM 1591 O O . LEU A 1 191 ? 2.544 -8.020 12.615 1.00 98.50 191 LEU A O 1
ATOM 1595 N N . S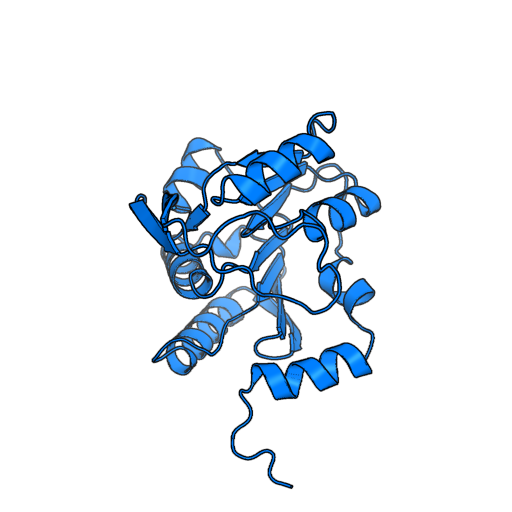ER A 1 192 ? 3.931 -9.718 12.136 1.00 98.38 192 SER A N 1
ATOM 1596 C CA . SER A 1 192 ? 3.351 -10.663 13.107 1.00 98.38 192 SER A CA 1
ATOM 1597 C C . SER A 1 192 ? 3.337 -10.166 14.561 1.00 98.38 192 SER A C 1
ATOM 1599 O O . SER A 1 192 ? 2.525 -10.616 15.367 1.00 98.38 192 SER A O 1
ATOM 1601 N N . LYS A 1 193 ? 4.186 -9.189 14.911 1.00 98.12 193 LYS A N 1
ATOM 1602 C CA . LYS A 1 193 ? 4.184 -8.554 16.242 1.00 98.12 193 LYS A CA 1
ATOM 1603 C C . LYS A 1 193 ? 2.987 -7.632 16.473 1.00 98.12 193 LYS A C 1
ATOM 1605 O O . LYS A 1 193 ? 2.740 -7.228 17.605 1.00 98.12 193 LYS A O 1
ATOM 1610 N N . THR A 1 194 ? 2.303 -7.217 15.411 1.00 98.19 194 THR A N 1
ATOM 1611 C CA . THR A 1 194 ? 1.274 -6.163 15.451 1.00 98.19 194 THR A CA 1
ATOM 1612 C C . THR A 1 194 ? -0.011 -6.554 14.728 1.00 98.19 194 THR A C 1
ATOM 1614 O O . THR A 1 194 ? -1.076 -6.056 15.077 1.00 98.19 194 THR A O 1
ATOM 1617 N N . HIS A 1 195 ? 0.084 -7.470 13.772 1.00 98.75 195 HIS A N 1
ATOM 1618 C CA . HIS A 1 195 ? -0.988 -7.944 12.913 1.00 98.75 195 HIS A CA 1
ATOM 1619 C C . HIS A 1 195 ? -1.009 -9.474 12.904 1.00 98.75 195 HIS A C 1
ATOM 1621 O O . HIS A 1 195 ? -0.019 -10.125 13.247 1.00 98.75 195 HIS A O 1
ATOM 1627 N N . HIS A 1 196 ? -2.110 -10.050 12.439 1.00 98.44 196 HIS A N 1
ATOM 1628 C CA . HIS A 1 196 ? -2.223 -11.469 12.123 1.00 98.44 196 HIS A CA 1
ATOM 1629 C C . HIS A 1 196 ? -2.593 -11.652 10.647 1.00 98.44 196 HIS A C 1
ATOM 1631 O O . HIS A 1 196 ? -3.233 -10.795 10.036 1.00 98.44 196 HIS A O 1
ATOM 1637 N N . LEU A 1 197 ? -2.172 -12.772 10.057 1.00 98.31 197 LEU A N 1
ATOM 1638 C CA . LEU A 1 197 ? -2.547 -13.124 8.689 1.00 98.31 197 LEU A CA 1
ATOM 1639 C C . LEU A 1 197 ? -4.019 -13.540 8.637 1.00 98.31 197 LEU A C 1
ATOM 1641 O O . LEU A 1 197 ? -4.452 -14.420 9.378 1.00 98.31 197 LEU A O 1
ATOM 1645 N N . THR A 1 198 ? -4.757 -12.951 7.703 1.00 98.06 198 THR A N 1
ATOM 1646 C CA . THR A 1 198 ? -6.149 -13.335 7.394 1.00 98.06 198 THR A CA 1
ATOM 1647 C C . THR A 1 198 ? -6.219 -14.290 6.202 1.00 98.06 198 THR A C 1
ATOM 1649 O O . THR A 1 198 ? -7.066 -15.179 6.155 1.00 98.06 198 THR A O 1
ATOM 1652 N N . TYR A 1 199 ? -5.290 -14.149 5.254 1.00 97.88 199 TYR A N 1
ATOM 1653 C CA . TYR A 1 199 ? -5.016 -15.113 4.194 1.00 97.88 199 TYR A CA 1
ATOM 1654 C C . TYR A 1 199 ? -3.596 -14.915 3.655 1.00 97.88 199 TYR A C 1
ATOM 1656 O O . TYR A 1 199 ? -3.026 -13.827 3.756 1.00 97.88 199 TYR A O 1
ATOM 1664 N N . GLN A 1 200 ? -3.043 -15.965 3.046 1.00 96.81 200 GLN A N 1
ATOM 1665 C CA . GLN A 1 200 ? -1.717 -15.930 2.438 1.00 96.81 200 GLN A CA 1
ATOM 1666 C C . GLN A 1 200 ? -1.639 -16.881 1.240 1.00 96.81 200 GLN A C 1
ATOM 1668 O O . GLN A 1 200 ? -1.788 -18.096 1.379 1.00 96.81 200 GLN A O 1
ATOM 1673 N N . TYR A 1 201 ? -1.354 -16.316 0.070 1.00 96.50 201 TYR A N 1
ATOM 1674 C CA . TYR A 1 201 ? -0.897 -17.025 -1.121 1.00 96.50 201 TYR A CA 1
ATOM 1675 C C . TYR A 1 201 ? 0.469 -16.428 -1.467 1.00 96.50 201 TYR A C 1
ATOM 1677 O O . TYR A 1 201 ? 0.510 -15.330 -2.028 1.00 96.50 201 TYR A O 1
ATOM 1685 N N . PRO A 1 202 ? 1.580 -17.081 -1.070 1.00 93.88 202 PRO A N 1
ATOM 1686 C CA . PRO A 1 202 ? 2.899 -16.458 -1.116 1.00 93.88 202 PRO A CA 1
ATOM 1687 C C . PRO A 1 202 ? 3.234 -15.928 -2.512 1.00 93.88 202 PRO A C 1
ATOM 1689 O O . PRO A 1 202 ? 3.094 -16.649 -3.501 1.00 93.88 202 PRO A O 1
ATOM 1692 N N . PHE A 1 203 ? 3.666 -14.667 -2.571 1.00 94.69 203 PHE A N 1
ATOM 1693 C CA . PHE A 1 203 ? 3.998 -13.939 -3.806 1.00 94.69 203 PHE A CA 1
ATOM 1694 C C . PHE A 1 203 ? 2.839 -13.774 -4.810 1.00 94.69 203 PHE A C 1
ATOM 1696 O O . PHE A 1 203 ? 3.053 -13.491 -5.988 1.00 94.69 203 PHE A O 1
ATOM 1703 N N . VAL A 1 204 ? 1.597 -13.953 -4.349 1.00 96.19 204 VAL A N 1
ATOM 1704 C CA . VAL A 1 204 ? 0.376 -13.626 -5.098 1.00 96.19 204 VAL A CA 1
ATOM 1705 C C . VAL A 1 204 ? -0.369 -12.523 -4.366 1.00 96.19 204 VAL A C 1
ATOM 1707 O O . VAL A 1 204 ? -0.363 -11.389 -4.820 1.00 96.19 204 VAL A O 1
ATOM 1710 N N . TRP A 1 205 ? -0.950 -12.842 -3.208 1.00 97.44 205 TRP A N 1
ATOM 1711 C CA . TRP A 1 205 ? -1.594 -11.881 -2.318 1.00 97.44 205 TRP A CA 1
ATOM 1712 C C . TRP A 1 205 ? -1.598 -12.411 -0.889 1.00 97.44 205 TRP A C 1
ATOM 1714 O O . TRP A 1 205 ? -1.869 -13.588 -0.635 1.00 97.44 205 TRP A O 1
ATOM 1724 N N . GLU A 1 206 ? -1.394 -11.513 0.058 1.00 98.12 206 GLU A N 1
ATOM 1725 C CA . GLU A 1 206 ? -1.607 -11.759 1.479 1.00 98.12 206 GLU A CA 1
ATOM 1726 C C . GLU A 1 206 ? -2.239 -10.535 2.138 1.00 98.12 206 GLU A C 1
ATOM 1728 O O . GLU A 1 206 ? -2.115 -9.418 1.633 1.00 98.12 206 GLU A O 1
ATOM 1733 N N . ASN A 1 207 ? -2.947 -10.751 3.246 1.00 98.69 207 ASN A N 1
ATOM 1734 C CA . ASN A 1 207 ? -3.510 -9.659 4.032 1.00 98.69 207 ASN A CA 1
ATOM 1735 C C . ASN A 1 207 ? -3.215 -9.824 5.518 1.00 98.69 207 ASN A C 1
ATOM 1737 O O . ASN A 1 207 ? -3.489 -10.875 6.111 1.00 98.69 207 ASN A O 1
ATOM 1741 N N . TRP A 1 208 ? -2.726 -8.738 6.104 1.00 98.75 208 TRP A N 1
ATOM 1742 C CA . TRP A 1 208 ? -2.426 -8.594 7.520 1.00 98.75 208 TRP A CA 1
ATOM 1743 C C . TRP A 1 208 ? -3.446 -7.670 8.173 1.00 98.75 208 TRP A C 1
ATOM 1745 O O . TRP A 1 208 ? -3.567 -6.518 7.765 1.00 98.75 208 TRP A O 1
ATOM 1755 N N . GLU A 1 209 ? -4.152 -8.159 9.189 1.00 98.69 209 GLU A N 1
ATOM 1756 C CA . GLU A 1 209 ? -5.120 -7.375 9.960 1.00 98.69 209 GLU A CA 1
ATOM 1757 C C . GLU A 1 209 ? -4.544 -7.028 11.337 1.00 98.69 209 GLU A C 1
ATOM 1759 O O . GLU A 1 209 ? -3.972 -7.883 12.020 1.00 98.69 209 GLU A O 1
ATOM 1764 N N . LEU A 1 210 ? -4.674 -5.763 11.740 1.00 98.44 210 LEU A N 1
ATOM 1765 C CA . LEU A 1 210 ? -4.163 -5.248 13.007 1.00 98.44 210 LEU A CA 1
ATOM 1766 C C . LEU A 1 210 ? -4.801 -6.006 14.175 1.00 98.44 210 LEU A C 1
ATOM 1768 O O . LEU A 1 210 ? -6.022 -6.165 14.247 1.00 98.44 210 LEU A O 1
ATOM 1772 N N . ASN A 1 211 ? -3.975 -6.468 15.113 1.00 97.00 211 ASN A N 1
ATOM 1773 C CA . ASN A 1 211 ? -4.473 -7.160 16.295 1.00 97.00 211 ASN A CA 1
ATOM 1774 C C . ASN A 1 211 ? -5.310 -6.191 17.134 1.00 97.00 211 ASN A C 1
ATOM 1776 O O . ASN A 1 211 ? -4.863 -5.090 17.460 1.00 97.00 211 ASN A O 1
ATOM 1780 N N . LYS A 1 212 ? -6.525 -6.609 17.494 1.00 86.75 212 LYS A N 1
ATOM 1781 C CA . LYS A 1 212 ? -7.366 -5.839 18.410 1.00 86.75 212 LYS A CA 1
ATOM 1782 C C . LYS A 1 212 ? -6.737 -5.889 19.801 1.00 86.75 212 LYS A C 1
ATOM 1784 O O . LYS A 1 212 ? -6.471 -6.979 20.307 1.00 86.75 212 LYS A O 1
ATOM 1789 N N . SER A 1 213 ? -6.466 -4.709 20.351 1.00 65.50 213 SER A N 1
ATOM 1790 C CA . SER A 1 213 ? -6.020 -4.507 21.732 1.00 65.50 213 SER A CA 1
ATOM 1791 C C . SER A 1 213 ? -7.046 -4.999 22.745 1.00 65.50 213 SER A C 1
ATOM 1793 O O . SER A 1 213 ? -8.258 -4.865 22.454 1.00 65.50 213 SER A O 1
#

Secondary structure (DSSP, 8-state):
--GGG--HHHHHHHHHHHHT-HHHHHH--S--TT-EEEEES-TTSHHHHHHHHHH--EEEEE--SHHHHHHHHHHHTT-TTEEEESSEEESS-EEEEEE------TT-TTSTTS-S--EEEEEEEEHHHHHHHTT---BSEEEE-STTTHHHHHHHHHHTTGGGGBSEEEE---TTSTTHHHHHHHHHHHHHTTEEEEEEETTTEEEEEEPP-

Solvent-accessible surface area (backbone atoms only — not comparable to full-atom values): 12001 Å² total; per-residue (Å²): 133,83,75,87,81,62,53,67,36,62,60,34,44,56,52,50,62,73,68,65,41,57,72,59,67,78,60,61,72,101,65,38,55,86,32,38,32,40,35,38,52,30,55,89,33,62,67,62,52,54,43,34,76,74,31,55,27,33,34,42,28,19,22,34,51,66,70,38,34,54,50,41,47,70,79,37,70,87,40,90,44,51,46,80,40,75,25,34,76,25,62,47,72,47,78,46,77,43,72,57,69,83,80,78,71,91,80,69,94,78,72,84,78,76,71,84,64,56,71,42,80,30,40,30,40,20,49,70,56,53,36,60,77,68,64,62,79,63,33,53,33,36,39,39,44,53,91,54,51,49,60,52,28,48,53,42,32,53,75,72,54,48,54,82,34,32,42,24,42,38,40,39,52,55,83,86,49,92,66,38,69,61,53,50,54,51,51,53,56,59,44,56,76,56,22,44,77,78,48,78,36,65,47,52,44,32,32,35,35,48,59,83,130

Sequence (213 aa):
MELKNAMPSEINKVKWYADKVENKLRYTYPLNENSLVLDVGGYEGEFAAQIFSRYQTKIIVFEPVSFYYNYLETIFHLNKNIQIIPKGLGAKNEELTISVMEEASSYNRKASQHKKGKDEKIRIIDVKDFIKENNLQQIDLIKINIEGAEYDLLDRMIEINFIKKCNNLQIQFHDFYPGYESRYKKIHNELSKTHHLTYQYPFVWENWELNKS

Radius of gyration: 17.39 Å; Cα contacts (8 Å, |Δi|>4): 357; chains: 1; bounding box: 37×49×54 Å